Protein AF-0000000065965207 (afdb_homodimer)

Nearest PDB structures (foldseek):
  3uo3-assembly1_A  TM=9.275E-01  e=5.238E-19  Saccharomyces cerevisiae S288C
  3uo2-assembly1_A  TM=9.830E-01  e=2.812E-17  Saccharomyces cerevisiae S288C
  3uo3-assembly2_B  TM=9.930E-01  e=1.834E-15  Saccharomyces cerevisiae S288C
  3uo2-assembly2_B  TM=9.427E-01  e=8.429E-16  Saccharomyces cerevisiae S288C
  4it5-assembly1_C  TM=8.407E-01  e=1.304E-05  Vibrio cholerae

Foldseek 3Di:
DPPPVPVPVPPQDLLNVQCVFPVVSDQALDGDLVSLVVSLVVVLVVLPPVPPDVSVVVNVSSVVSNVQNNDNLSSLQSNCCVPPVQRCVDPVSLVVLCVVCVVLVVVLVVLVVVLVPDQDPVVLVVSLVVLVVLLVVLSVVLNVCVVVVVSVVSSNSSSSNVSSVVVNVVSVVRDHPPPPPPPD/DPPPVPPPVPPQALLNVQCVFPVVSDQALDGDLVSLVVSLVVVLVVLPPPPPDVSVVVNVSSVVSSVQNNDNLSSLQSNCCVPPVQRCVDPVSLVVLCVVCVVLVVVLVVLVVVLVPDQDPVVLVVSLVVLVVLLVVLSVVLNVCVVVVVSVVSSNSSSSNVSSVVVNVVSVVRDHDPPPPPPD

Secondary structure (DSSP, 8-state):
-------------GGGG-TTT-TT----S---HHHHHHHHHHHHHHS-TTS-HHHHHHHHHHHHHHHHHHSHHHHHHHHHHHHH---TTSHHHHHHHHTT-HHHHHHHHHHHHHHHH---HHHHHHHHHHHHHHHHHHHHHHHHHHHTT-HHHHHHHHHHHHHHHHHHHHHHT--S--------/-------------GGGG-TTT-TT----S---HHHHHHHHHHHHHHS-TTS-HHHHHHHHHHHHHHHHHHSHHHHHHHHHHHHH---TTSHHHHHHHHTT-HHHHHHHHHHHHHHHH---HHHHHHHHHHHHHHHHHHHHHHHHHHHTT-HHHHHHHHHHHHHHHHHHHHHHT--S--------

Organism: Saccharomyces cerevisiae (strain ATCC 204508 / S288c) (NCBI:txid559292)

Radius of gyration: 28.82 Å; Cα contacts (8 Å, |Δi|>4): 306; chains: 2; bounding box: 57×113×45 Å

pLDDT: mean 86.23, std 19.13, range [22.59, 98.81]

GO terms:
  GO:0005739 mitochondrion (C, IDA)
  GO:0005759 mitochondrial matrix (C, IDA)
  GO:0001671 ATPase activator activity (F, IDA)
  GO:0051087 protein-folding chaperone binding (F, IMP)
  GO:0005739 mitochondrion (C, IMP)
  GO:0005739 mitochondrion (C, HDA)
  GO:0044571 [2Fe-2S] cluster assembly (P, IMP)
  GO:0044572 [4Fe-4S] cluster assembly (P, IMP)
  GO:0016226 iron-sulfur cluster assembly (P, IMP)
  GO:0006879 intracellular iron ion homeostasis (P, IMP)
  GO:0009060 aerobic respiration (P, IMP)
  GO:0005743 mitochondrial inner membrane (C, TAS)
  GO:0005758 mitochondrial intermembrane space (C, TAS)
  GO:0005759 mitochondrial matrix (C, TAS)
  GO:0005515 protein binding (F, IPI)

Sequence (368 aa):
MLKYLVQRRFTSTFYELFPKTFPKKLPIWTIDQSRLRKEYRQLQAQHHPDMAQQGSEQSSTLNQAYHTLKDPLRRSQYMLKLLRNIDLTQEQTSNEVTTSDPQLLLKVLDIHDELSQMDDEAGVKLLEKQNKERIQDIEAQLGQCYNDKDYAAAVKLTVELKYWYNLAKAFKDWAPGKQLEMNHMLKYLVQRRFTSTFYELFPKTFPKKLPIWTIDQSRLRKEYRQLQAQHHPDMAQQGSEQSSTLNQAYHTLKDPLRRSQYMLKLLRNIDLTQEQTSNEVTTSDPQLLLKVLDIHDELSQMDDEAGVKLLEKQNKERIQDIEAQLGQCYNDKDYAAAVKLTVELKYWYNLAKAFKDWAPGKQLEMNH

Solvent-accessible surface area (backbone atoms only — not comparable to full-atom values): 21248 Å² total; per-residue (Å²): 133,82,78,73,70,72,67,70,79,71,75,75,56,61,40,50,76,36,46,88,70,28,76,82,45,56,91,67,79,86,69,62,61,67,53,44,53,53,49,50,52,55,52,52,62,67,54,44,82,82,47,65,71,73,42,49,54,53,47,49,50,50,50,51,32,51,58,30,63,74,33,68,68,48,28,49,40,50,47,38,29,73,74,68,68,42,57,58,86,38,63,70,54,38,48,58,57,48,54,72,38,31,67,57,49,50,52,56,46,50,50,53,54,51,57,63,68,56,67,47,70,69,60,52,51,50,54,46,52,52,47,51,50,51,49,53,51,46,54,53,50,42,47,51,23,62,74,69,64,35,58,72,59,35,52,55,49,49,56,52,44,51,54,52,52,54,49,53,52,41,58,72,68,60,72,74,58,80,60,77,77,73,74,126,134,82,78,71,70,74,68,70,78,73,75,76,53,61,42,52,76,36,46,88,70,27,76,82,44,56,92,67,78,87,69,63,61,68,54,43,52,53,49,48,52,55,53,53,63,67,53,43,83,82,46,65,72,73,43,49,55,53,48,49,51,50,50,50,33,51,58,29,64,73,32,68,67,49,28,47,40,50,47,37,29,72,76,66,68,42,55,58,86,38,63,72,55,38,47,59,58,48,55,72,39,31,66,59,51,51,52,54,45,50,49,53,53,51,57,63,69,56,67,45,68,68,60,51,51,49,53,46,52,52,49,51,49,52,50,52,51,47,52,54,49,42,47,52,22,62,74,68,64,34,57,72,60,34,52,54,49,48,56,52,45,52,55,52,52,54,49,52,52,40,58,71,65,60,72,74,58,84,61,75,77,74,72,124

Structure (mmCIF, N/CA/C/O backbone):
data_AF-0000000065965207-model_v1
#
loop_
_entity.id
_entity.type
_entity.pdbx_description
1 polymer 'J-type co-chaperone JAC1, mitochondrial'
#
loop_
_atom_site.group_PDB
_atom_site.id
_atom_site.type_symbol
_atom_site.label_atom_id
_atom_site.label_alt_id
_atom_site.label_comp_id
_atom_site.label_asym_id
_atom_site.label_entity_id
_atom_site.label_seq_id
_atom_site.pdbx_PDB_ins_code
_atom_site.Cartn_x
_atom_site.Cartn_y
_atom_site.Cartn_z
_atom_site.occupancy
_atom_site.B_iso_or_equiv
_atom_site.auth_seq_id
_atom_site.auth_comp_id
_atom_site.auth_asym_id
_atom_site.auth_atom_id
_atom_site.pdbx_PDB_model_num
ATOM 1 N N . MET A 1 1 ? 28.219 -55.969 -0.474 1 32.41 1 MET A N 1
ATOM 2 C CA . MET A 1 1 ? 28.203 -54.562 -0.847 1 32.41 1 MET A CA 1
ATOM 3 C C . MET A 1 1 ? 26.781 -54.062 -1.104 1 32.41 1 MET A C 1
ATOM 5 O O . MET A 1 1 ? 26.156 -54.469 -2.094 1 32.41 1 MET A O 1
ATOM 9 N N . LEU A 1 2 ? 25.922 -53.812 -0.121 1 36.19 2 LEU A N 1
ATOM 10 C CA . LEU A 1 2 ? 24.5 -53.531 -0.106 1 36.19 2 LEU A CA 1
ATOM 11 C C . LEU A 1 2 ? 24.219 -52.156 -0.73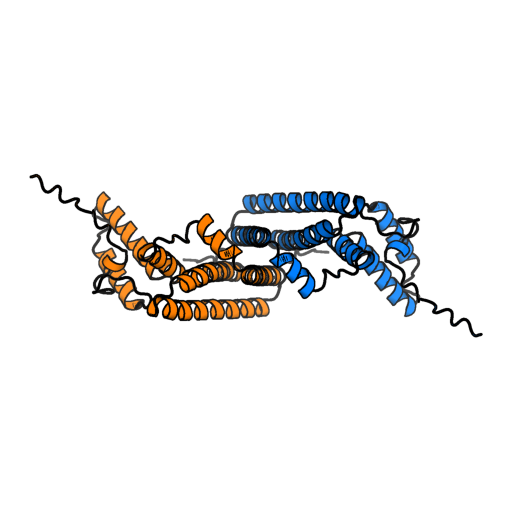8 1 36.19 2 LEU A C 1
ATOM 13 O O . LEU A 1 2 ? 24.703 -51.125 -0.244 1 36.19 2 LEU A O 1
ATOM 17 N N . LYS A 1 3 ? 24.141 -52.125 -2.066 1 37.59 3 LYS A N 1
ATOM 18 C CA . LYS A 1 3 ? 23.672 -50.938 -2.803 1 37.59 3 LYS A CA 1
ATOM 19 C C . LYS A 1 3 ? 22.453 -50.344 -2.143 1 37.59 3 LYS A C 1
ATOM 21 O O . LYS A 1 3 ? 21.391 -50.969 -2.092 1 37.59 3 LYS A O 1
ATOM 26 N N . TYR A 1 4 ? 22.562 -49.719 -0.976 1 36.34 4 TYR A N 1
ATOM 27 C CA . TYR A 1 4 ? 21.5 -48.844 -0.501 1 36.34 4 TYR A CA 1
ATOM 28 C C . TYR A 1 4 ? 21.016 -47.938 -1.612 1 36.34 4 TYR A C 1
ATOM 30 O O . TYR A 1 4 ? 21.75 -47.062 -2.076 1 36.34 4 TYR A O 1
ATOM 38 N N . LEU A 1 5 ? 20.312 -48.438 -2.578 1 33.38 5 LEU A N 1
ATOM 39 C CA . LEU A 1 5 ? 19.625 -47.562 -3.516 1 33.38 5 LEU A CA 1
ATOM 40 C C . LEU A 1 5 ? 18.969 -46.406 -2.785 1 33.38 5 LEU A C 1
ATOM 42 O O . LEU A 1 5 ? 18.109 -46.594 -1.931 1 33.38 5 LEU A O 1
ATOM 46 N N . VAL A 1 6 ? 19.734 -45.469 -2.248 1 38.84 6 VAL A N 1
ATOM 47 C CA . VAL A 1 6 ? 19.125 -44.219 -1.839 1 38.84 6 VAL A CA 1
ATOM 48 C C . VAL A 1 6 ? 17.922 -43.906 -2.715 1 38.84 6 VAL A C 1
ATOM 50 O O . VAL A 1 6 ? 18.047 -43.688 -3.922 1 38.84 6 VAL A O 1
ATOM 53 N N . GLN A 1 7 ? 16.922 -44.719 -2.729 1 37 7 GLN A N 1
ATOM 54 C CA . GLN A 1 7 ? 15.664 -44.344 -3.377 1 37 7 GLN A CA 1
ATOM 55 C C . GLN A 1 7 ? 15.359 -42.875 -3.182 1 37 7 GLN A C 1
ATOM 57 O O . GLN A 1 7 ? 15.102 -42.438 -2.061 1 37 7 GLN A O 1
ATOM 62 N N . ARG A 1 8 ? 16.219 -42 -3.617 1 40 8 ARG A N 1
ATOM 63 C CA . ARG A 1 8 ? 15.742 -40.594 -3.689 1 40 8 ARG A CA 1
ATOM 64 C C . ARG A 1 8 ? 14.234 -40.562 -3.922 1 40 8 ARG A C 1
ATOM 66 O O . ARG A 1 8 ? 13.742 -41.031 -4.949 1 40 8 ARG A O 1
ATOM 73 N N . ARG A 1 9 ? 13.422 -40.906 -2.996 1 42.81 9 ARG A N 1
ATOM 74 C CA . ARG A 1 9 ? 11.977 -40.688 -3.084 1 42.81 9 ARG A CA 1
ATOM 75 C C . ARG A 1 9 ? 11.648 -39.5 -3.979 1 42.81 9 ARG A C 1
ATOM 77 O O . ARG A 1 9 ? 12 -38.344 -3.654 1 42.81 9 ARG A O 1
ATOM 84 N N . PHE A 1 10 ? 11.82 -39.5 -5.312 1 46.41 10 PHE A N 1
ATOM 85 C CA . PHE A 1 10 ? 11.555 -38.531 -6.371 1 46.41 10 PHE A CA 1
ATOM 86 C C . PHE A 1 10 ? 10.234 -37.812 -6.129 1 46.41 10 PHE A C 1
ATOM 88 O O . PHE A 1 10 ? 9.164 -38.406 -6.207 1 46.41 10 PHE A O 1
ATOM 95 N N . THR A 1 11 ? 10.047 -37.156 -5.102 1 57.44 11 THR A N 1
ATOM 96 C CA . THR A 1 11 ? 8.805 -36.406 -4.918 1 57.44 11 THR A CA 1
ATOM 97 C C . THR A 1 11 ? 8.352 -35.781 -6.234 1 57.44 11 THR A C 1
ATOM 99 O O . THR A 1 11 ? 9.148 -35.125 -6.922 1 57.44 11 THR A O 1
ATOM 102 N N . SER A 1 12 ? 7.355 -36.312 -6.93 1 80.19 12 SER A N 1
ATOM 103 C CA . SER A 1 12 ? 6.766 -35.906 -8.203 1 80.19 12 SER A CA 1
ATOM 104 C C . SER A 1 12 ? 6.375 -34.438 -8.211 1 80.19 12 SER A C 1
ATOM 106 O O . SER A 1 12 ? 5.816 -33.938 -7.238 1 80.19 12 SER A O 1
ATOM 108 N N . THR A 1 13 ? 6.992 -33.688 -9.242 1 92.88 13 THR A N 1
ATOM 109 C CA . THR A 1 13 ? 6.559 -32.312 -9.43 1 92.88 13 THR A CA 1
ATOM 110 C C . THR A 1 13 ? 5.098 -32.25 -9.859 1 92.88 13 THR A C 1
ATOM 112 O O . THR A 1 13 ? 4.531 -33.281 -10.289 1 92.88 13 THR A O 1
ATOM 115 N N . PHE A 1 14 ? 4.488 -31.172 -9.711 1 96.25 14 PHE A N 1
ATOM 116 C CA . PHE A 1 14 ? 3.104 -30.984 -10.133 1 96.25 14 PHE A CA 1
ATOM 117 C C . PHE A 1 14 ? 2.961 -31.234 -11.633 1 96.25 14 PHE A C 1
ATOM 119 O O . PHE A 1 14 ? 1.918 -31.703 -12.094 1 96.25 14 PHE A O 1
ATOM 126 N N . TYR A 1 15 ? 3.996 -31 -12.375 1 96.38 15 TYR A N 1
ATOM 127 C CA . TYR A 1 15 ? 3.969 -31.219 -13.82 1 96.38 15 TYR A CA 1
ATOM 128 C C . TYR A 1 15 ? 3.846 -32.688 -14.148 1 96.38 15 TYR A C 1
ATOM 130 O O . TYR A 1 15 ? 3.232 -33.062 -15.156 1 96.38 15 TYR A O 1
ATOM 138 N N . GLU A 1 16 ? 4.363 -33.531 -13.297 1 95.12 16 GLU A N 1
ATOM 139 C CA . GLU A 1 16 ? 4.352 -34.969 -13.523 1 95.12 16 GLU A CA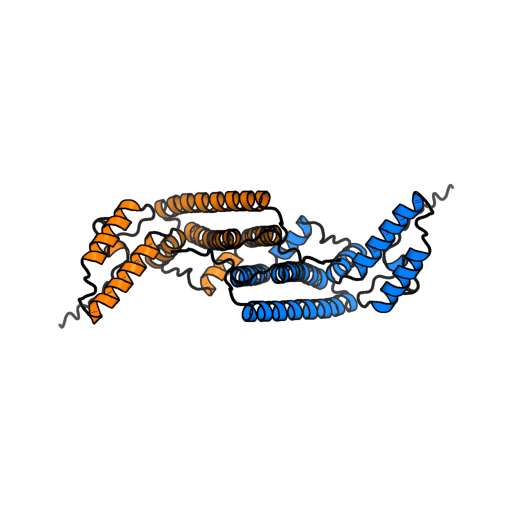 1
ATOM 140 C C . GLU A 1 16 ? 2.959 -35.531 -13.297 1 95.12 16 GLU A C 1
ATOM 142 O O . GLU A 1 16 ? 2.666 -36.656 -13.742 1 95.12 16 GLU A O 1
ATOM 147 N N . LEU A 1 17 ? 2.152 -34.812 -12.633 1 93.88 17 LEU A N 1
ATOM 148 C CA . LEU A 1 17 ? 0.811 -35.281 -12.312 1 93.88 17 LEU A CA 1
ATOM 149 C C . LEU A 1 17 ? -0.114 -35.156 -13.523 1 93.88 17 LEU A C 1
ATOM 151 O O . LEU A 1 17 ? -1.217 -35.688 -13.531 1 93.88 17 LEU A O 1
ATOM 155 N N . PHE A 1 18 ? 0.387 -34.469 -14.57 1 96.12 18 PHE A N 1
ATOM 156 C CA . PHE A 1 18 ? -0.399 -34.25 -15.781 1 96.12 18 PHE A CA 1
ATOM 157 C C . PHE A 1 18 ? 0.402 -34.625 -17.016 1 96.12 18 PHE A C 1
ATOM 159 O O . PHE A 1 18 ? 0.707 -33.781 -17.859 1 96.12 18 PHE A O 1
ATOM 166 N N . PRO A 1 19 ? 0.532 -35.875 -17.234 1 94.5 19 PRO A N 1
ATOM 167 C CA . PRO A 1 19 ? 1.434 -36.344 -18.297 1 94.5 19 PRO A CA 1
ATOM 168 C C . PRO A 1 19 ? 0.895 -36.031 -19.688 1 94.5 19 PRO A C 1
ATOM 170 O O . PRO A 1 19 ? 1.671 -35.906 -20.641 1 94.5 19 PRO A O 1
ATOM 173 N N . LYS A 1 20 ? -0.381 -36.031 -19.828 1 95.5 20 LYS A N 1
ATOM 174 C CA . LYS A 1 20 ? -0.942 -35.688 -21.141 1 95.5 20 LYS A CA 1
ATOM 175 C C . LYS A 1 20 ? -0.672 -34.219 -21.5 1 95.5 20 LYS A C 1
ATOM 177 O O . LYS A 1 20 ? -0.391 -33.906 -22.656 1 95.5 20 LYS A O 1
ATOM 182 N N . THR A 1 21 ? -0.757 -33.375 -20.516 1 96.19 21 THR A N 1
ATOM 183 C CA . THR A 1 21 ? -0.511 -31.969 -20.719 1 96.19 21 THR A CA 1
ATOM 184 C C . THR A 1 21 ? 0.984 -31.688 -20.844 1 96.19 21 THR A C 1
ATOM 186 O O . THR A 1 21 ? 1.401 -30.859 -21.641 1 96.19 21 THR A O 1
ATOM 189 N N . PHE A 1 22 ? 1.713 -32.406 -19.984 1 95.88 22 PHE A N 1
ATOM 190 C CA . PHE A 1 22 ? 3.156 -32.219 -19.953 1 95.88 22 PHE A CA 1
ATOM 191 C C . PHE A 1 22 ? 3.895 -33.5 -20.203 1 95.88 22 PHE A C 1
ATOM 193 O O . PHE A 1 22 ? 4.477 -34.094 -19.297 1 95.88 22 PHE A O 1
ATOM 200 N N . PRO A 1 23 ? 4.059 -33.906 -21.406 1 93.31 23 PRO A N 1
ATOM 201 C CA . PRO A 1 23 ? 4.676 -35.188 -21.719 1 93.31 23 PRO A CA 1
ATOM 202 C C . PRO A 1 23 ? 6.133 -35.281 -21.281 1 93.31 23 PRO A C 1
ATOM 204 O O . PRO A 1 23 ? 6.613 -36.344 -20.922 1 93.31 23 PRO A O 1
ATOM 207 N N . LYS A 1 24 ? 6.832 -34.188 -21.266 1 92.44 24 LYS A N 1
ATOM 208 C CA . LYS A 1 24 ? 8.242 -34.156 -20.891 1 92.44 24 LYS A CA 1
ATOM 209 C C . LYS A 1 24 ? 8.398 -34.062 -19.375 1 92.44 24 LYS A C 1
ATOM 211 O O . LYS A 1 24 ? 9.508 -34.156 -18.844 1 92.44 24 LYS A O 1
ATOM 216 N N . LYS A 1 25 ? 7.277 -33.719 -18.641 1 89.44 25 LYS A N 1
ATOM 217 C CA . LYS A 1 25 ? 7.195 -33.719 -17.172 1 89.44 25 LYS A CA 1
ATOM 218 C C . LYS A 1 25 ? 8.102 -32.625 -16.594 1 89.44 25 LYS A C 1
ATOM 220 O O . LYS A 1 25 ? 8.5 -32.719 -15.43 1 89.44 25 LYS A O 1
ATOM 225 N N . LEU A 1 26 ? 8.5 -31.641 -17.453 1 91.62 26 LEU A N 1
ATOM 226 C CA . LEU A 1 26 ? 9.383 -30.547 -17.047 1 91.62 26 LEU A CA 1
ATOM 227 C C . LEU A 1 26 ? 8.594 -29.266 -16.797 1 91.62 26 LEU A C 1
ATOM 229 O O . LEU A 1 26 ? 7.539 -29.062 -17.391 1 91.62 26 LEU A O 1
ATOM 233 N N . PRO A 1 27 ? 9.141 -28.484 -15.961 1 95 27 PRO A N 1
ATOM 234 C CA . PRO A 1 27 ? 8.477 -27.203 -15.719 1 95 27 PRO A CA 1
ATOM 235 C C . PRO A 1 27 ? 8.531 -26.281 -16.922 1 95 27 PRO A C 1
ATOM 237 O O . PRO A 1 27 ? 9.609 -26.031 -17.469 1 95 27 PRO A O 1
ATOM 240 N N . ILE A 1 28 ? 7.367 -25.828 -17.312 1 95.5 28 ILE A N 1
ATOM 241 C CA . ILE A 1 28 ? 7.293 -24.875 -18.406 1 95.5 28 ILE A CA 1
ATOM 242 C C . ILE A 1 28 ? 6.273 -23.797 -18.078 1 95.5 28 ILE A C 1
ATOM 244 O O . ILE A 1 28 ? 5.293 -24.047 -17.375 1 95.5 28 ILE A O 1
ATOM 248 N N . TRP A 1 29 ? 6.543 -22.641 -18.578 1 97.75 29 TRP A N 1
ATOM 249 C CA . TRP A 1 29 ? 5.68 -21.5 -18.312 1 97.75 29 TRP A CA 1
ATOM 250 C C . TRP A 1 29 ? 4.418 -21.547 -19.156 1 97.75 29 TRP A C 1
ATOM 252 O O . TRP A 1 29 ? 3.311 -21.344 -18.656 1 97.75 29 TRP A O 1
ATOM 262 N N . THR A 1 30 ? 4.625 -21.734 -20.453 1 95.62 30 THR A N 1
ATOM 263 C CA . THR A 1 30 ? 3.49 -21.734 -21.359 1 95.62 30 THR A CA 1
ATOM 264 C C . THR A 1 30 ? 2.664 -23 -21.219 1 95.62 30 THR A C 1
ATOM 266 O O . THR A 1 30 ? 3.18 -24.109 -21.406 1 95.62 30 THR A O 1
ATOM 269 N N . ILE A 1 31 ? 1.402 -22.828 -20.797 1 95.62 31 ILE A N 1
ATOM 270 C CA . ILE A 1 31 ? 0.54 -23.969 -20.531 1 95.62 31 ILE A CA 1
ATOM 271 C C . ILE A 1 31 ? -0.737 -23.859 -21.359 1 95.62 31 ILE A C 1
ATOM 273 O O . ILE A 1 31 ? -1.319 -22.781 -21.484 1 95.62 31 ILE A O 1
ATOM 277 N N . ASP A 1 32 ? -1.104 -24.969 -21.953 1 96.69 32 ASP A N 1
ATOM 278 C CA . ASP A 1 32 ? -2.443 -25.078 -22.531 1 96.69 32 ASP A CA 1
ATOM 279 C C . ASP A 1 32 ? -3.492 -25.266 -21.438 1 96.69 32 ASP A C 1
ATOM 281 O O . ASP A 1 32 ? -3.721 -26.391 -20.969 1 96.69 32 ASP A O 1
ATOM 285 N N . GLN A 1 33 ? -4.152 -24.219 -21.125 1 97.44 33 GLN A N 1
ATOM 286 C CA . GLN A 1 33 ? -5.07 -24.203 -19.984 1 97.44 33 GLN A CA 1
ATOM 287 C C . GLN A 1 33 ? -6.227 -25.188 -20.203 1 97.44 33 GLN A C 1
ATOM 289 O O . GLN A 1 33 ? -6.668 -25.844 -19.266 1 97.44 33 GLN A O 1
ATOM 294 N N . SER A 1 34 ? -6.734 -25.234 -21.406 1 97.62 34 SER A N 1
ATOM 295 C CA . SER A 1 34 ? -7.852 -26.109 -21.719 1 97.62 34 SER A CA 1
ATOM 296 C C . SER A 1 34 ? -7.457 -27.578 -21.562 1 97.62 34 SER A C 1
ATOM 298 O O . SER A 1 34 ? -8.203 -28.375 -20.984 1 97.62 34 SER A O 1
ATOM 300 N N . ARG A 1 35 ? -6.297 -27.906 -22.031 1 97.56 35 ARG A N 1
ATOM 301 C CA . ARG A 1 35 ? -5.797 -29.266 -21.922 1 97.56 35 ARG A CA 1
ATOM 302 C C . ARG A 1 35 ? -5.566 -29.641 -20.469 1 97.56 35 ARG A C 1
ATOM 304 O O . ARG A 1 35 ? -5.914 -30.75 -20.031 1 97.56 35 ARG A O 1
ATOM 311 N N . LEU A 1 36 ? -4.984 -28.781 -19.688 1 97.94 36 LEU A N 1
ATOM 312 C CA . LEU A 1 36 ? -4.746 -29.016 -18.266 1 97.94 36 LEU A CA 1
ATOM 313 C C . LEU A 1 36 ? -6.055 -29.25 -17.531 1 97.94 36 LEU A C 1
ATOM 315 O O . LEU A 1 36 ? -6.164 -30.188 -16.734 1 97.94 36 LEU A O 1
ATOM 319 N N . ARG A 1 37 ? -7.016 -28.391 -17.766 1 97.75 37 ARG A N 1
ATOM 320 C CA . ARG A 1 37 ? -8.32 -28.5 -17.125 1 97.75 37 ARG A CA 1
ATOM 321 C C . ARG A 1 37 ? -8.977 -29.828 -17.469 1 97.75 37 ARG A C 1
ATOM 323 O O . ARG A 1 37 ? -9.516 -30.516 -16.578 1 97.75 37 ARG A O 1
ATOM 330 N N . LYS A 1 38 ? -8.969 -30.234 -18.734 1 97.25 38 LYS A N 1
ATOM 331 C CA . LYS A 1 38 ? -9.562 -31.5 -19.188 1 97.25 38 LYS A CA 1
ATOM 332 C C . LYS A 1 38 ? -8.914 -32.688 -18.484 1 97.25 38 LYS A C 1
ATOM 334 O O . LYS A 1 38 ? -9.609 -33.562 -17.984 1 97.25 38 LYS A O 1
ATOM 339 N N . GLU A 1 39 ? -7.602 -32.625 -18.453 1 96.94 39 GLU A N 1
ATOM 340 C CA . GLU A 1 39 ? -6.891 -33.719 -17.828 1 96.94 39 GLU A CA 1
ATOM 341 C C . GLU A 1 39 ? -7.164 -33.781 -16.312 1 96.94 39 GLU A C 1
ATOM 343 O O . GLU A 1 39 ? -7.301 -34.844 -15.742 1 96.94 39 GLU A O 1
ATOM 348 N N . TYR A 1 40 ? -7.18 -32.656 -15.695 1 96.25 40 TYR A N 1
ATOM 349 C CA . TYR A 1 40 ? -7.508 -32.562 -14.281 1 96.25 40 TYR A CA 1
ATOM 350 C C . TYR A 1 40 ? -8.852 -33.219 -13.984 1 96.25 40 TYR A C 1
ATOM 352 O O . TYR A 1 40 ? -8.961 -34.031 -13.07 1 96.25 40 TYR A O 1
ATOM 360 N N . ARG A 1 41 ? -9.852 -32.906 -14.781 1 95.38 41 ARG A N 1
ATOM 361 C CA . ARG A 1 41 ? -11.195 -33.438 -14.57 1 95.38 41 ARG A CA 1
ATOM 362 C C . ARG A 1 41 ? -11.211 -34.969 -14.758 1 95.38 41 ARG A C 1
ATOM 364 O O . ARG A 1 41 ? -11.883 -35.688 -14.016 1 95.38 41 ARG A O 1
ATOM 371 N N . GLN A 1 42 ? -10.539 -35.438 -15.766 1 94.19 42 GLN A N 1
ATOM 372 C CA . GLN A 1 42 ? -10.445 -36.875 -16.031 1 94.19 42 GLN A CA 1
ATOM 373 C C . GLN A 1 42 ? -9.812 -37.625 -14.852 1 94.19 42 GLN A C 1
ATOM 375 O O . GLN A 1 42 ? -10.305 -38.656 -14.43 1 94.19 42 GLN A O 1
ATOM 380 N N . LEU A 1 43 ? -8.742 -37.031 -14.336 1 92.19 43 LEU A N 1
ATOM 381 C CA . LEU A 1 43 ? -8.023 -37.656 -13.227 1 92.19 43 LEU A CA 1
ATOM 382 C C . LEU A 1 43 ? -8.859 -37.594 -11.953 1 92.19 43 LEU A C 1
ATOM 384 O O . LEU A 1 43 ? -8.82 -38.531 -11.148 1 92.19 43 LEU A O 1
ATOM 388 N N . GLN A 1 44 ? -9.555 -36.531 -11.781 1 88.44 44 GLN A N 1
ATOM 389 C CA . GLN A 1 44 ? -10.422 -36.375 -10.609 1 88.44 44 GLN A CA 1
ATOM 390 C C . GLN A 1 44 ? -11.539 -37.438 -10.641 1 88.44 44 GLN A C 1
ATOM 392 O O . GLN A 1 44 ? -11.914 -37.969 -9.602 1 88.44 44 GLN A O 1
ATOM 397 N N . ALA A 1 45 ? -12.07 -37.625 -11.844 1 86 45 ALA A N 1
ATOM 398 C CA . ALA A 1 45 ? -13.156 -38.594 -12.016 1 86 45 ALA A CA 1
ATOM 399 C C . ALA A 1 45 ? -12.664 -40.031 -11.727 1 86 45 ALA A C 1
ATOM 401 O O . ALA A 1 45 ? -13.438 -40.875 -11.258 1 86 45 ALA A O 1
ATOM 402 N N . GLN A 1 46 ? -11.469 -40.25 -12.086 1 82.56 46 GLN A N 1
ATOM 403 C CA . GLN A 1 46 ? -10.891 -41.562 -11.867 1 82.56 46 GLN A CA 1
ATOM 404 C C . GLN A 1 46 ? -10.648 -41.812 -10.383 1 82.56 46 GLN A C 1
ATOM 406 O O . GLN A 1 46 ? -10.617 -42.969 -9.938 1 82.56 46 GLN A O 1
ATOM 411 N N . HIS A 1 47 ? -10.266 -40.844 -9.742 1 70.81 47 HIS A N 1
ATOM 412 C CA . HIS A 1 47 ? -10.055 -40.969 -8.305 1 70.81 47 HIS A CA 1
ATOM 413 C C . HIS A 1 47 ? -11.375 -40.938 -7.551 1 70.81 47 HIS A C 1
ATOM 415 O O . HIS A 1 47 ? -11.797 -39.875 -7.102 1 70.81 47 HIS A O 1
ATOM 421 N N . HIS A 1 48 ? -12.383 -41.875 -7.781 1 59.03 48 HIS A N 1
ATOM 422 C CA . HIS A 1 48 ? -13.719 -42 -7.211 1 59.03 48 HIS A CA 1
ATOM 423 C C . HIS A 1 48 ? -13.711 -41.75 -5.711 1 59.03 48 HIS A C 1
ATOM 425 O O . HIS A 1 48 ? -12.852 -42.25 -4.988 1 59.03 48 HIS A O 1
ATOM 431 N N . PRO A 1 49 ? -14.539 -40.656 -5.246 1 55.91 49 PRO A N 1
ATOM 432 C CA . PRO A 1 49 ? -14.703 -40.406 -3.812 1 55.91 49 PRO A CA 1
ATOM 433 C C . PRO A 1 49 ? -14.867 -41.688 -3 1 55.91 49 PRO A C 1
ATOM 435 O O . PRO A 1 49 ? -14.664 -41.656 -1.782 1 55.91 49 PRO A O 1
ATOM 438 N N . ASP A 1 50 ? -15.43 -42.688 -3.643 1 54.28 50 ASP A N 1
ATOM 439 C CA . ASP A 1 50 ? -15.742 -43.875 -2.842 1 54.28 50 ASP A CA 1
ATOM 440 C C . ASP A 1 50 ? -14.461 -44.531 -2.352 1 54.28 50 ASP A C 1
ATOM 442 O O . ASP A 1 50 ? -14.516 -45.469 -1.553 1 54.28 50 ASP A O 1
ATOM 446 N N . MET A 1 51 ? -13.438 -44.312 -2.934 1 53.22 51 MET A N 1
ATOM 447 C CA . MET A 1 51 ? -12.227 -45 -2.436 1 53.22 51 MET A CA 1
ATOM 448 C C . MET A 1 51 ? -11.555 -44.156 -1.356 1 53.22 51 MET A C 1
ATOM 450 O O . MET A 1 51 ? -11.156 -43 -1.611 1 53.22 51 MET A O 1
ATOM 454 N N . ALA A 1 52 ? -11.648 -44.5 -0.098 1 54.72 52 ALA A N 1
ATOM 455 C CA . ALA A 1 52 ? -11.578 -43.844 1.198 1 54.72 52 ALA A CA 1
ATOM 456 C C . ALA A 1 52 ? -10.336 -42.969 1.296 1 54.72 52 ALA A C 1
ATOM 458 O O . ALA A 1 52 ? -10.438 -41.719 1.357 1 54.72 52 ALA A O 1
ATOM 459 N N . GLN A 1 53 ? -9.406 -43.375 2.127 1 54.66 53 GLN A N 1
ATOM 460 C CA . GLN A 1 53 ? -8.375 -42.594 2.826 1 54.66 53 GLN A CA 1
ATOM 461 C C . GLN A 1 53 ? -7.277 -42.156 1.867 1 54.66 53 GLN A C 1
ATOM 463 O O . GLN A 1 53 ? -6.863 -41 1.89 1 54.66 53 GLN A O 1
ATOM 468 N N . GLN A 1 54 ? -6.688 -43.062 1.093 1 54.5 54 GLN A N 1
ATOM 469 C CA . GLN A 1 54 ? -5.586 -42.781 0.178 1 54.5 54 GLN A CA 1
ATOM 470 C C . GLN A 1 54 ? -6.035 -41.875 -0.969 1 54.5 54 GLN A C 1
ATOM 472 O O . GLN A 1 54 ? -5.273 -41.031 -1.442 1 54.5 54 GLN A O 1
ATOM 477 N N . GLY A 1 55 ? -7.324 -41.969 -1.319 1 56.88 55 GLY A N 1
ATOM 478 C CA . GLY A 1 55 ? -7.961 -41.188 -2.369 1 56.88 55 GLY A CA 1
ATOM 479 C C . GLY A 1 55 ? -8.062 -39.719 -2.037 1 56.88 55 GLY A C 1
ATOM 480 O O . GLY A 1 55 ? -7.918 -38.844 -2.918 1 56.88 55 GLY A O 1
ATOM 481 N N . SER A 1 56 ? -8.164 -39.562 -0.762 1 65.38 56 SER A N 1
ATOM 482 C CA . SER A 1 56 ? -8.383 -38.188 -0.306 1 65.38 56 SER A CA 1
ATOM 483 C C . SER A 1 56 ? -7.109 -37.375 -0.427 1 65.38 56 SER A C 1
ATOM 485 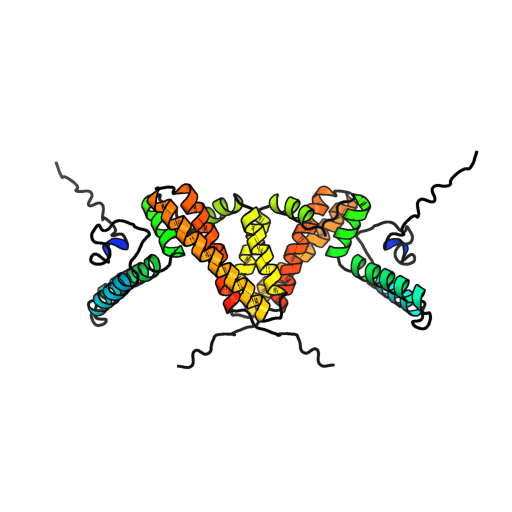O O . SER A 1 56 ? -7.152 -36.219 -0.88 1 65.38 56 SER A O 1
ATOM 487 N N . GLU A 1 57 ? -6.035 -38.062 -0.114 1 70.31 57 GLU A N 1
ATOM 488 C CA . GLU A 1 57 ? -4.766 -37.344 -0.166 1 70.31 57 GLU A CA 1
ATOM 489 C C . GLU A 1 57 ? -4.34 -37.062 -1.607 1 70.31 57 GLU A C 1
ATOM 491 O O . GLU A 1 57 ? -3.854 -35.969 -1.927 1 70.31 57 GLU A O 1
ATOM 496 N N . GLN A 1 58 ? -4.539 -38.062 -2.414 1 73.5 58 GLN A N 1
ATOM 497 C CA . GLN A 1 58 ? -4.188 -37.906 -3.82 1 73.5 58 GLN A CA 1
ATOM 498 C C . GLN A 1 58 ? -5.043 -36.812 -4.488 1 73.5 58 GLN A C 1
ATOM 500 O O . GLN A 1 58 ? -4.543 -36.031 -5.301 1 73.5 58 GLN A O 1
ATOM 505 N N . SER A 1 59 ? -6.281 -36.812 -4.012 1 82 59 SER A N 1
ATOM 506 C CA . SER A 1 59 ? -7.195 -35.812 -4.551 1 82 59 SER A CA 1
ATOM 507 C C . SER A 1 59 ? -6.789 -34.406 -4.121 1 82 59 SER A C 1
ATOM 509 O O . SER A 1 59 ? -6.836 -33.469 -4.922 1 82 59 SER A O 1
ATOM 511 N N . SER A 1 60 ? -6.266 -34.406 -2.934 1 88.44 60 SER A N 1
ATOM 512 C CA . SER A 1 60 ? -5.844 -33.094 -2.439 1 88.44 60 SER A CA 1
ATOM 513 C C . SER A 1 60 ? -4.613 -32.594 -3.186 1 88.44 60 SER A C 1
ATOM 515 O O . SER A 1 60 ? -4.539 -31.422 -3.549 1 88.44 60 SER A O 1
ATOM 517 N N . THR A 1 61 ? -3.693 -33.5 -3.467 1 91.69 61 THR A N 1
ATOM 518 C CA . THR A 1 61 ? -2.473 -33.125 -4.18 1 91.69 61 THR A CA 1
ATOM 519 C C . THR A 1 61 ? -2.783 -32.75 -5.625 1 91.69 61 THR A C 1
ATOM 521 O O . THR A 1 61 ? -2.221 -31.781 -6.145 1 91.69 61 THR A O 1
ATOM 524 N N . LEU A 1 62 ? -3.666 -33.5 -6.215 1 93.25 62 LEU A N 1
ATOM 525 C CA . LEU A 1 62 ? -4.074 -33.188 -7.586 1 93.25 62 LEU A CA 1
ATOM 526 C C . LEU A 1 62 ? -4.727 -31.828 -7.68 1 93.25 62 LEU A C 1
ATOM 528 O O . LEU A 1 62 ? -4.422 -31.047 -8.594 1 93.25 62 LEU A O 1
ATOM 532 N N . ASN A 1 63 ? -5.586 -31.578 -6.703 1 94.38 63 ASN A N 1
ATOM 533 C CA . ASN A 1 63 ? -6.227 -30.266 -6.648 1 94.38 63 ASN A CA 1
ATOM 534 C C . ASN A 1 63 ? -5.199 -29.156 -6.469 1 94.38 63 ASN A C 1
ATOM 536 O O . ASN A 1 63 ? -5.258 -28.125 -7.152 1 94.38 63 ASN A O 1
ATOM 540 N N . GLN A 1 64 ? -4.277 -29.359 -5.609 1 96.31 64 GLN A N 1
ATOM 541 C CA . GLN A 1 64 ? -3.227 -28.375 -5.367 1 96.31 64 GLN A CA 1
ATOM 542 C C . GLN A 1 64 ? -2.387 -28.141 -6.621 1 96.31 64 GLN A C 1
ATOM 544 O O . GLN A 1 64 ? -2.074 -27 -6.965 1 96.31 64 GLN A O 1
ATOM 549 N N . ALA A 1 65 ? -2.113 -29.188 -7.27 1 96.81 65 ALA A N 1
ATOM 550 C CA . ALA A 1 65 ? -1.299 -29.109 -8.477 1 96.81 65 ALA A CA 1
ATOM 551 C C . ALA A 1 65 ? -2.016 -28.328 -9.578 1 96.81 65 ALA A C 1
ATOM 553 O O . ALA A 1 65 ? -1.433 -27.422 -10.188 1 96.81 65 ALA A O 1
ATOM 554 N N . TYR A 1 66 ? -3.279 -28.641 -9.727 1 97.44 66 TYR A N 1
ATOM 555 C CA . TYR A 1 66 ? -4.062 -27.953 -10.758 1 97.44 66 TYR A CA 1
ATOM 556 C C . TYR A 1 66 ? -4.168 -26.469 -10.461 1 97.44 66 TYR A C 1
ATOM 558 O O . TYR A 1 66 ? -3.902 -25.641 -11.336 1 97.44 66 TYR A O 1
ATOM 566 N N . HIS A 1 67 ? -4.43 -26.094 -9.234 1 97.81 67 HIS A N 1
ATOM 567 C CA . HIS A 1 67 ? -4.625 -24.703 -8.859 1 97.81 67 HIS A CA 1
ATOM 568 C C . HIS A 1 67 ? -3.307 -23.938 -8.906 1 97.81 67 HIS A C 1
ATOM 570 O O . HIS A 1 67 ? -3.289 -22.734 -9.219 1 97.81 67 HIS A O 1
ATOM 576 N N . THR A 1 68 ? -2.279 -24.594 -8.672 1 98.25 68 THR A N 1
ATOM 577 C CA . THR A 1 68 ? -0.97 -23.953 -8.742 1 98.25 68 THR A CA 1
ATOM 578 C C . THR A 1 68 ? -0.575 -23.688 -10.195 1 98.25 68 THR A C 1
ATOM 580 O O . THR A 1 68 ? -0.179 -22.578 -10.539 1 98.25 68 THR A O 1
ATOM 583 N N . LEU A 1 69 ? -0.719 -24.672 -11.055 1 98.19 69 LEU A N 1
ATOM 584 C CA . LEU A 1 69 ? -0.227 -24.578 -12.43 1 98.19 69 LEU A CA 1
ATOM 585 C C . LEU A 1 69 ? -1.117 -23.672 -13.266 1 98.19 69 LEU A C 1
ATOM 587 O O . LEU A 1 69 ? -0.637 -22.984 -14.18 1 98.19 69 LEU A O 1
ATOM 591 N N . LYS A 1 70 ? -2.412 -23.609 -12.922 1 98.19 70 LYS A N 1
ATOM 592 C CA . LYS A 1 70 ? -3.336 -22.812 -13.727 1 98.19 70 LYS A CA 1
ATOM 593 C C . LYS A 1 70 ? -3.15 -21.312 -13.453 1 98.19 70 LYS A C 1
ATOM 595 O O . LYS A 1 70 ? -3.484 -20.484 -14.297 1 98.19 70 LYS A O 1
ATOM 600 N N . ASP A 1 71 ? -2.713 -20.922 -12.289 1 98.06 71 ASP A N 1
ATOM 601 C CA . ASP A 1 71 ? -2.564 -19.531 -11.859 1 98.06 71 ASP A CA 1
ATOM 602 C C . ASP A 1 71 ? -1.141 -19.031 -12.094 1 98.06 71 ASP A C 1
ATOM 604 O O . ASP A 1 71 ? -0.187 -19.578 -11.523 1 98.06 71 ASP A O 1
ATOM 608 N N . PRO A 1 72 ? -1.03 -17.969 -12.852 1 98.56 72 PRO A N 1
ATOM 609 C CA . PRO A 1 72 ? 0.312 -17.516 -13.227 1 98.56 72 PRO A CA 1
ATOM 610 C C . PRO A 1 72 ? 1.179 -17.172 -12.023 1 98.56 72 PRO A C 1
ATOM 612 O O . PRO A 1 72 ? 2.375 -17.469 -12.008 1 98.56 72 PRO A O 1
ATOM 615 N N . LEU A 1 73 ? 0.64 -16.5 -11.039 1 98.62 73 LEU A N 1
ATOM 616 C CA . LEU A 1 73 ? 1.425 -16.141 -9.859 1 98.62 73 LEU A CA 1
ATOM 617 C C . LEU A 1 73 ? 1.895 -17.391 -9.125 1 98.62 73 LEU A C 1
ATOM 619 O O . LEU A 1 73 ? 3.088 -17.547 -8.859 1 98.62 73 LEU A O 1
ATOM 623 N N . ARG A 1 74 ? 1.022 -18.266 -8.875 1 98.5 74 ARG A N 1
ATOM 624 C CA . ARG A 1 74 ? 1.36 -19.516 -8.188 1 98.5 74 ARG A CA 1
ATOM 625 C C . ARG A 1 74 ? 2.303 -20.375 -9.023 1 98.5 74 ARG A C 1
ATOM 627 O O . ARG A 1 74 ? 3.213 -21 -8.492 1 98.5 74 ARG A O 1
ATOM 634 N N . ARG A 1 75 ? 2.033 -20.359 -10.258 1 98.62 75 ARG A N 1
ATOM 635 C CA . ARG A 1 75 ? 2.883 -21.125 -11.172 1 98.62 75 ARG A CA 1
ATOM 636 C C . ARG A 1 75 ? 4.316 -20.609 -11.141 1 98.62 75 ARG A C 1
ATOM 638 O O . ARG A 1 75 ? 5.262 -21.391 -11.008 1 98.62 75 ARG A O 1
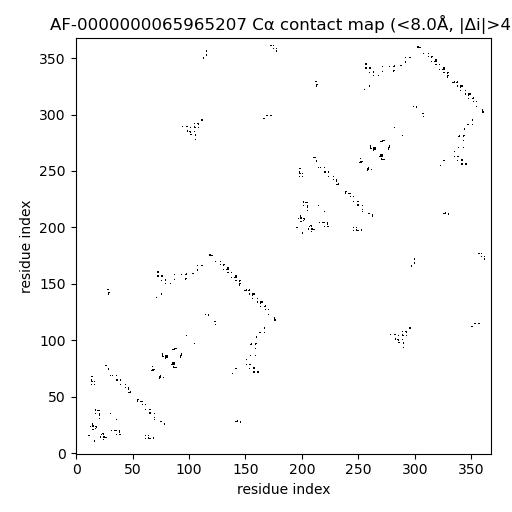ATOM 645 N N . SER A 1 76 ? 4.469 -19.344 -11.195 1 98.81 76 SER A N 1
ATOM 646 C CA . SER A 1 76 ? 5.805 -18.766 -11.164 1 98.81 76 SER A CA 1
ATOM 647 C C . SER A 1 76 ? 6.496 -19.047 -9.828 1 98.81 76 SER A C 1
ATOM 649 O O . SER A 1 76 ? 7.676 -19.406 -9.805 1 98.81 76 SER A O 1
ATOM 651 N N . GLN A 1 77 ? 5.797 -18.875 -8.742 1 98.62 77 GLN A N 1
ATOM 652 C CA . GLN A 1 77 ? 6.352 -19.172 -7.43 1 98.62 77 GLN A CA 1
ATOM 653 C C . GLN A 1 77 ? 6.812 -20.625 -7.355 1 98.62 77 GLN A C 1
ATOM 655 O O . GLN A 1 77 ? 7.895 -20.922 -6.844 1 98.62 77 GLN A O 1
ATOM 660 N N . TYR A 1 78 ? 6.039 -21.5 -7.895 1 98.38 78 TYR A N 1
ATOM 661 C CA . TYR A 1 78 ? 6.348 -22.938 -7.891 1 98.38 78 TYR A CA 1
ATOM 662 C C . TYR A 1 78 ? 7.57 -23.234 -8.75 1 98.38 78 TYR A C 1
ATOM 664 O O . TYR A 1 78 ? 8.461 -23.969 -8.328 1 98.38 78 TYR A O 1
ATOM 672 N N . MET A 1 79 ? 7.59 -22.672 -9.859 1 98.25 79 MET A N 1
ATOM 673 C CA . MET A 1 79 ? 8.695 -22.906 -10.773 1 98.25 79 MET A CA 1
ATOM 674 C C . MET A 1 79 ? 10.016 -22.422 -10.18 1 98.25 79 MET A C 1
ATOM 676 O O . MET A 1 79 ? 11.031 -23.109 -10.266 1 98.25 79 MET A O 1
ATOM 680 N N . LEU A 1 80 ? 9.977 -21.297 -9.602 1 98.44 80 LEU A N 1
ATOM 681 C CA . LEU A 1 80 ? 11.188 -20.75 -9 1 98.44 80 LEU A CA 1
ATOM 682 C C . LEU A 1 80 ? 11.664 -21.625 -7.852 1 98.44 80 LEU A C 1
ATOM 684 O O . LEU A 1 80 ? 12.867 -21.812 -7.664 1 98.44 80 LEU A O 1
ATOM 688 N N . LYS A 1 81 ? 10.719 -22.078 -7.113 1 97.62 81 LYS A N 1
ATOM 689 C CA . LYS A 1 81 ? 11.062 -23.016 -6.039 1 97.62 81 LYS A CA 1
ATOM 690 C C . LYS A 1 81 ? 11.695 -24.281 -6.602 1 97.62 81 LYS A C 1
ATOM 692 O O . LYS A 1 81 ? 12.727 -24.734 -6.094 1 97.62 81 LYS A O 1
ATOM 697 N N . LEU A 1 82 ? 11.148 -24.797 -7.641 1 95.75 82 LEU A N 1
ATOM 698 C CA . LEU A 1 82 ? 11.609 -26.031 -8.266 1 95.75 82 LEU A CA 1
ATOM 699 C C . LEU A 1 82 ? 12.977 -25.844 -8.914 1 95.75 82 LEU A C 1
ATOM 701 O O . LEU A 1 82 ? 13.875 -26.672 -8.75 1 95.75 82 LEU A O 1
ATOM 705 N N . LEU A 1 83 ? 13.125 -24.781 -9.57 1 96.12 83 LEU A N 1
ATOM 706 C CA . LEU A 1 83 ? 14.266 -24.609 -10.469 1 96.12 83 LEU A CA 1
ATOM 707 C C . LEU A 1 83 ? 15.445 -24 -9.727 1 96.12 83 LEU A C 1
ATOM 709 O O . LEU A 1 83 ? 16.594 -24.25 -10.07 1 96.12 83 LEU A O 1
ATOM 713 N N . ARG A 1 84 ? 15.133 -23.203 -8.703 1 96.88 84 ARG A N 1
ATOM 714 C CA . ARG A 1 84 ? 16.219 -22.438 -8.094 1 96.88 84 ARG A CA 1
ATOM 715 C C . ARG A 1 84 ? 16.156 -22.516 -6.57 1 96.88 84 ARG A C 1
ATOM 717 O O . ARG A 1 84 ? 16.953 -21.891 -5.879 1 96.88 84 ARG A O 1
ATOM 724 N N . ASN A 1 85 ? 15.18 -23.234 -6.074 1 96.88 85 ASN A N 1
ATOM 725 C CA . ASN A 1 85 ? 14.984 -23.359 -4.637 1 96.88 85 ASN A CA 1
ATOM 726 C C . ASN A 1 85 ? 14.727 -22.016 -3.975 1 96.88 85 ASN A C 1
ATOM 728 O O . ASN A 1 85 ? 15.211 -21.75 -2.873 1 96.88 85 ASN A O 1
ATOM 732 N N . ILE A 1 86 ? 14.078 -21.141 -4.719 1 97.12 86 ILE A N 1
ATOM 733 C CA . ILE A 1 86 ? 13.648 -19.859 -4.191 1 97.12 86 ILE A CA 1
ATOM 734 C C . ILE A 1 86 ? 12.164 -19.906 -3.855 1 97.12 86 ILE A C 1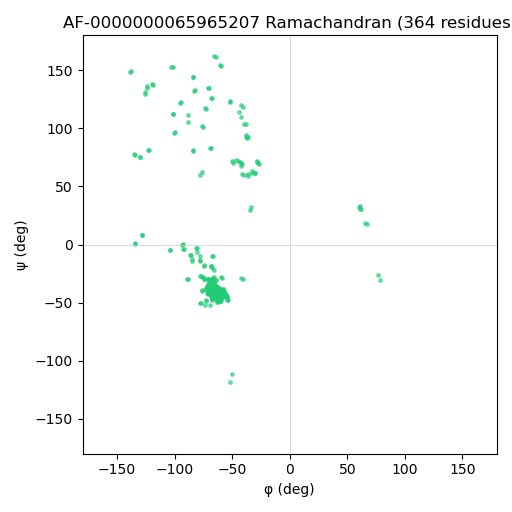
ATOM 736 O O . ILE A 1 86 ? 11.32 -19.984 -4.754 1 97.12 86 ILE A O 1
ATOM 740 N N . ASP A 1 87 ? 11.844 -19.844 -2.602 1 97.75 87 ASP A N 1
ATOM 741 C CA . ASP A 1 87 ? 10.453 -19.922 -2.16 1 97.75 87 ASP A CA 1
ATOM 742 C C . ASP A 1 87 ? 9.891 -18.531 -1.858 1 97.75 87 ASP A C 1
ATOM 744 O O . ASP A 1 87 ? 10.039 -18.031 -0.746 1 97.75 87 ASP A O 1
ATOM 748 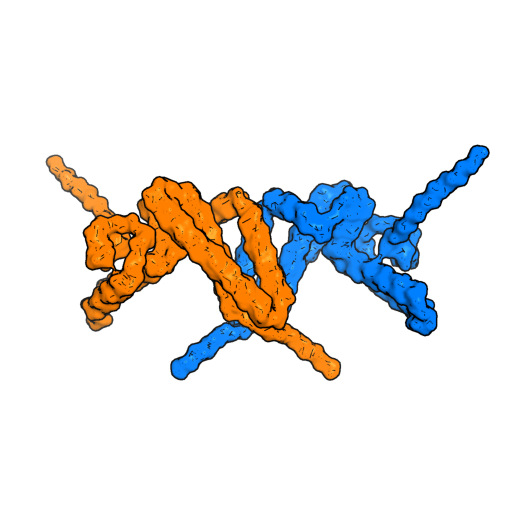N N . LEU A 1 88 ? 9.219 -17.969 -2.795 1 97.19 88 LEU A N 1
ATOM 749 C CA . LEU A 1 88 ? 8.711 -16.609 -2.691 1 97.19 88 LEU A CA 1
ATOM 750 C C . LEU A 1 88 ? 7.41 -16.578 -1.892 1 97.19 88 LEU A C 1
ATOM 752 O O . LEU A 1 88 ? 6.848 -15.5 -1.651 1 97.19 88 LEU A O 1
ATOM 756 N N . THR A 1 89 ? 6.922 -17.766 -1.479 1 95.62 89 THR A N 1
ATOM 757 C CA . THR A 1 89 ? 5.75 -17.797 -0.606 1 95.62 89 THR A CA 1
ATOM 758 C C . THR A 1 89 ? 6.141 -17.469 0.833 1 95.62 89 THR A C 1
ATOM 760 O O . THR A 1 89 ? 5.281 -17.188 1.667 1 95.62 89 THR A O 1
ATOM 763 N N . GLN A 1 90 ? 7.41 -17.516 1.026 1 93.81 90 GLN A N 1
ATOM 764 C CA . GLN A 1 90 ? 7.93 -17.125 2.332 1 93.81 90 GLN A CA 1
ATOM 765 C C . GLN A 1 90 ? 8.078 -15.609 2.432 1 93.81 90 GLN A C 1
ATOM 767 O O . GLN A 1 90 ? 8.75 -14.992 1.604 1 93.81 90 GLN A O 1
ATOM 772 N N . GLU A 1 91 ? 7.617 -15.078 3.465 1 90.19 91 GLU A N 1
ATOM 773 C CA . GLU A 1 91 ? 7.566 -13.633 3.633 1 90.19 91 GLU A CA 1
ATOM 774 C C . GLU A 1 91 ? 8.969 -13.023 3.65 1 90.19 91 GLU A C 1
ATOM 776 O O . GLU A 1 91 ? 9.203 -11.977 3.057 1 90.19 91 GLU A O 1
ATOM 781 N N . GLN A 1 92 ? 9.797 -13.641 4.367 1 91 92 GLN A N 1
ATOM 782 C CA . GLN A 1 92 ? 11.156 -13.133 4.48 1 91 92 GLN A CA 1
ATOM 783 C C . GLN A 1 92 ? 11.812 -13.008 3.107 1 91 92 GLN A C 1
ATOM 785 O O . GLN A 1 92 ? 12.438 -11.984 2.805 1 91 92 GLN A O 1
ATOM 790 N N . THR A 1 93 ? 11.641 -13.984 2.275 1 92.88 93 THR A N 1
ATOM 791 C CA . THR A 1 93 ? 12.242 -13.992 0.946 1 92.88 93 THR A CA 1
ATOM 792 C C . THR A 1 93 ? 11.625 -12.914 0.064 1 92.88 93 THR A C 1
ATOM 794 O O . THR A 1 93 ? 12.336 -12.133 -0.571 1 92.88 93 THR A O 1
ATOM 797 N N . SER A 1 94 ? 10.359 -12.852 0.062 1 93.25 94 SER A N 1
ATOM 798 C CA . SER A 1 94 ? 9.664 -11.867 -0.755 1 93.25 94 SER A CA 1
ATOM 799 C C . SER A 1 94 ? 9.984 -10.445 -0.298 1 93.25 94 SER A C 1
ATOM 801 O O . SER A 1 94 ? 10.133 -9.547 -1.123 1 93.25 94 SER A O 1
ATOM 803 N N . ASN A 1 95 ? 10.125 -10.266 0.995 1 91.38 95 ASN A N 1
ATOM 804 C CA . ASN A 1 95 ? 10.414 -8.945 1.542 1 91.38 95 ASN A CA 1
ATOM 805 C C . ASN A 1 95 ? 11.797 -8.453 1.109 1 91.38 95 ASN A C 1
ATOM 807 O O . ASN A 1 95 ? 11.977 -7.27 0.833 1 91.38 95 ASN A O 1
ATOM 811 N N . GLU A 1 96 ? 12.688 -9.336 1.097 1 92.31 96 GLU A N 1
ATOM 812 C CA . GLU A 1 96 ? 14.031 -8.984 0.661 1 92.31 96 GLU A CA 1
ATOM 813 C C . GLU A 1 96 ? 14.031 -8.516 -0.792 1 92.31 96 GLU A C 1
ATOM 815 O O . GLU A 1 96 ? 14.703 -7.535 -1.133 1 92.31 96 GLU A O 1
ATOM 820 N N . VAL A 1 97 ? 13.297 -9.133 -1.577 1 92.31 97 VAL A N 1
ATOM 821 C CA . VAL A 1 97 ? 13.203 -8.773 -2.988 1 92.31 97 VAL A CA 1
ATOM 822 C C . VAL A 1 97 ? 12.492 -7.43 -3.133 1 92.31 97 VAL A C 1
ATOM 824 O O . VAL A 1 97 ? 12.945 -6.555 -3.873 1 92.31 97 VAL A O 1
ATOM 827 N N . THR A 1 98 ? 11.469 -7.266 -2.398 1 90.06 98 THR A N 1
ATOM 828 C CA . THR A 1 98 ? 10.641 -6.07 -2.467 1 90.06 98 THR A CA 1
ATOM 829 C C . THR A 1 98 ? 11.422 -4.836 -2.035 1 90.06 98 THR A C 1
ATOM 831 O O . THR A 1 98 ? 11.297 -3.77 -2.637 1 90.06 98 THR A O 1
ATOM 834 N N . THR A 1 99 ? 12.18 -4.984 -1.008 1 90.94 99 THR A N 1
ATOM 835 C CA . THR A 1 99 ? 12.914 -3.848 -0.468 1 90.94 99 THR A CA 1
ATOM 836 C C . THR A 1 99 ? 13.984 -3.381 -1.45 1 90.94 99 THR A C 1
ATOM 838 O O . THR A 1 99 ? 14.508 -2.271 -1.323 1 90.94 99 THR A O 1
ATOM 841 N N . SER A 1 100 ? 14.195 -4.18 -2.477 1 90.38 100 SER A N 1
ATOM 842 C CA . SER A 1 100 ? 15.195 -3.812 -3.473 1 90.38 100 SER A CA 1
ATOM 843 C C . SER A 1 100 ? 14.602 -2.902 -4.543 1 90.38 100 SER A C 1
ATOM 845 O O . SER A 1 100 ? 15.336 -2.32 -5.348 1 90.38 100 SER A O 1
ATOM 847 N N . ASP A 1 101 ? 13.305 -2.738 -4.539 1 92.69 101 ASP A N 1
ATOM 848 C CA . ASP A 1 101 ? 12.648 -1.878 -5.516 1 92.69 101 ASP A CA 1
ATOM 849 C C . ASP A 1 101 ? 11.609 -0.978 -4.844 1 92.69 101 ASP A C 1
ATOM 851 O O . ASP A 1 101 ? 10.406 -1.144 -5.051 1 92.69 101 ASP A O 1
ATOM 855 N N . PRO A 1 102 ? 12.055 0.021 -4.215 1 92.19 102 PRO A N 1
ATOM 856 C CA . PRO A 1 102 ? 11.133 0.894 -3.48 1 92.19 102 PRO A CA 1
ATOM 857 C C . PRO A 1 102 ? 10.188 1.656 -4.398 1 92.19 102 PRO A C 1
ATOM 859 O O . PRO A 1 102 ? 9.078 2.01 -3.99 1 92.19 102 PRO A O 1
ATOM 862 N N . GLN A 1 103 ? 10.609 1.944 -5.566 1 92.81 103 GLN A N 1
ATOM 863 C CA . GLN A 1 103 ? 9.758 2.652 -6.512 1 92.81 103 GLN A CA 1
ATOM 864 C C . GLN A 1 103 ? 8.5 1.843 -6.836 1 92.81 103 GLN A C 1
ATOM 866 O O . GLN A 1 103 ? 7.422 2.406 -7.004 1 92.81 103 GLN A O 1
ATOM 871 N N . LEU A 1 104 ? 8.656 0.585 -6.926 1 94.69 104 LEU A N 1
ATOM 872 C CA . LEU A 1 104 ? 7.5 -0.281 -7.137 1 94.69 104 LEU A CA 1
ATOM 873 C C . LEU A 1 104 ? 6.527 -0.184 -5.969 1 94.69 104 LEU A C 1
ATOM 875 O O . LEU A 1 104 ? 5.324 -0.01 -6.168 1 94.69 104 LEU A O 1
ATOM 879 N N . LEU A 1 105 ? 7.051 -0.252 -4.816 1 93.88 105 LEU A N 1
ATOM 880 C CA . LEU A 1 105 ? 6.219 -0.186 -3.617 1 93.88 105 LEU A CA 1
ATOM 881 C C . LEU A 1 105 ? 5.465 1.139 -3.551 1 93.88 105 LEU A C 1
ATOM 883 O O . LEU A 1 105 ? 4.273 1.163 -3.24 1 93.88 105 LEU A O 1
ATOM 887 N N . LEU A 1 106 ? 6.195 2.141 -3.838 1 94.25 106 LEU A N 1
ATOM 888 C CA . LEU A 1 106 ? 5.586 3.467 -3.832 1 94.25 106 LEU A CA 1
ATOM 889 C C . LEU A 1 106 ? 4.445 3.549 -4.84 1 94.25 106 LEU A C 1
ATOM 891 O O . LEU A 1 106 ? 3.377 4.078 -4.535 1 94.25 106 LEU A O 1
ATOM 895 N N . LYS A 1 107 ? 4.66 3.021 -5.961 1 94.69 107 LYS A N 1
ATOM 896 C CA . LYS A 1 107 ? 3.637 3.033 -7 1 94.69 107 LYS A CA 1
ATOM 897 C C . LYS A 1 107 ? 2.389 2.275 -6.551 1 94.69 107 LYS A C 1
ATOM 899 O O . LYS A 1 107 ? 1.269 2.764 -6.707 1 94.69 107 LYS A O 1
ATOM 904 N N . VAL A 1 108 ? 2.553 1.118 -6.031 1 95.94 108 VAL A N 1
ATOM 905 C CA . VAL A 1 108 ? 1.439 0.292 -5.574 1 95.94 108 VAL A CA 1
ATOM 906 C C . VAL A 1 108 ? 0.675 1.021 -4.469 1 95.94 108 VAL A C 1
ATOM 908 O O . VAL A 1 108 ? -0.556 1.09 -4.5 1 95.94 108 VAL A O 1
ATOM 911 N N . LEU A 1 109 ? 1.427 1.554 -3.561 1 93.81 109 LEU A N 1
ATOM 912 C CA . LEU A 1 109 ? 0.82 2.283 -2.453 1 93.81 109 LEU A CA 1
ATOM 913 C C . LEU A 1 109 ? 0.033 3.486 -2.959 1 93.81 109 LEU A C 1
ATOM 915 O O . LEU A 1 109 ? -1.064 3.766 -2.471 1 93.81 109 LEU A O 1
ATOM 919 N N . ASP A 1 110 ? 0.576 4.184 -3.912 1 93.75 110 ASP A N 1
ATOM 920 C CA . ASP A 1 110 ? -0.101 5.344 -4.484 1 93.75 110 ASP A CA 1
ATOM 921 C C . ASP A 1 110 ? -1.443 4.949 -5.098 1 93.75 110 ASP A C 1
ATOM 923 O O . ASP A 1 110 ? -2.434 5.672 -4.953 1 93.75 110 ASP A O 1
ATOM 927 N N . ILE A 1 111 ? -1.492 3.861 -5.707 1 94.56 111 ILE A N 1
ATOM 928 C CA . ILE A 1 111 ? -2.729 3.402 -6.328 1 94.56 111 ILE A CA 1
ATOM 929 C C . ILE A 1 111 ? -3.73 2.998 -5.25 1 94.56 111 ILE A C 1
ATOM 931 O O . ILE A 1 111 ? -4.922 3.295 -5.359 1 94.56 111 ILE A O 1
ATOM 935 N N . HIS A 1 112 ? -3.26 2.32 -4.211 1 91.31 112 HIS A N 1
ATOM 936 C CA . HIS A 1 112 ? -4.117 2.021 -3.07 1 91.31 112 HIS A CA 1
ATOM 937 C C . HIS A 1 112 ? -4.75 3.289 -2.508 1 91.31 112 HIS A C 1
ATOM 939 O O . HIS A 1 112 ? -5.949 3.318 -2.227 1 91.31 112 HIS A O 1
ATOM 945 N N . ASP A 1 113 ? -3.934 4.297 -2.354 1 90.19 113 ASP A N 1
ATOM 946 C CA . ASP A 1 113 ? -4.395 5.559 -1.787 1 90.19 113 ASP A CA 1
ATOM 947 C C . ASP A 1 113 ? -5.414 6.23 -2.705 1 90.19 113 ASP A C 1
ATOM 949 O O . ASP A 1 113 ? -6.438 6.738 -2.24 1 90.19 113 ASP A O 1
ATOM 953 N N . GLU A 1 114 ? -5.102 6.195 -3.918 1 90.44 114 GLU A N 1
ATOM 954 C CA . GLU A 1 114 ? -6.031 6.754 -4.898 1 90.44 114 GLU A CA 1
ATOM 955 C C . GLU A 1 114 ? -7.367 6.02 -4.867 1 90.44 114 GLU A C 1
ATOM 957 O O . GLU A 1 114 ? -8.43 6.652 -4.859 1 90.44 114 GLU A O 1
ATOM 962 N N . LEU A 1 115 ? -7.316 4.75 -4.812 1 89.06 115 LEU A N 1
ATOM 963 C CA . LEU A 1 115 ? -8.508 3.912 -4.797 1 89.06 115 LEU A CA 1
ATOM 964 C C . LEU A 1 115 ? -9.375 4.223 -3.58 1 89.06 115 LEU A C 1
ATOM 966 O O . LEU A 1 115 ? -10.602 4.316 -3.691 1 89.06 115 LEU A O 1
ATOM 970 N N . SER A 1 116 ? -8.734 4.422 -2.473 1 83.69 116 SER A N 1
ATOM 971 C CA . SER A 1 116 ? -9.445 4.637 -1.217 1 83.69 116 SER A CA 1
ATOM 972 C C . SER A 1 116 ? -10.18 5.977 -1.219 1 83.69 116 SER A C 1
ATOM 974 O O . SER A 1 116 ? -11.109 6.184 -0.434 1 83.69 116 SER A O 1
ATOM 976 N N . GLN A 1 117 ? -9.781 6.859 -2.111 1 83.69 117 GLN A N 1
ATOM 977 C CA . GLN A 1 117 ? -10.352 8.203 -2.127 1 83.69 117 GLN A CA 1
ATOM 978 C C . GLN A 1 117 ? -11.352 8.359 -3.271 1 83.69 117 GLN A C 1
ATOM 980 O O . GLN A 1 117 ? -12.023 9.383 -3.379 1 83.69 117 GLN A O 1
ATOM 985 N N . MET A 1 118 ? -11.453 7.402 -4.035 1 84.94 118 MET A N 1
ATOM 986 C CA . MET A 1 118 ? -12.328 7.477 -5.203 1 84.94 118 MET A CA 1
ATOM 987 C C . MET A 1 118 ? -13.766 7.137 -4.824 1 84.94 118 MET A C 1
ATOM 989 O O . MET A 1 118 ? -14.008 6.301 -3.953 1 84.94 118 MET A O 1
ATOM 993 N N . ASP A 1 119 ? -14.656 7.871 -5.508 1 83.25 119 ASP A N 1
ATOM 994 C CA . ASP A 1 119 ? -16.062 7.629 -5.234 1 83.25 119 ASP A CA 1
ATOM 995 C C . ASP A 1 119 ? -16.844 7.379 -6.527 1 83.25 119 ASP A C 1
ATOM 997 O O . ASP A 1 119 ? -18.078 7.277 -6.512 1 83.25 119 ASP A O 1
ATOM 1001 N N . ASP A 1 120 ? -16.141 7.266 -7.52 1 88.19 120 ASP A N 1
ATOM 1002 C CA . ASP A 1 120 ? -16.828 7.066 -8.797 1 88.19 120 ASP A CA 1
ATOM 1003 C C . ASP A 1 120 ? -16.438 5.738 -9.43 1 88.19 120 ASP A C 1
ATOM 1005 O O . ASP A 1 120 ? -15.25 5.398 -9.492 1 88.19 120 ASP A O 1
ATOM 1009 N N . GLU A 1 121 ? -17.438 5.148 -9.906 1 88.62 121 GLU A N 1
ATOM 1010 C CA . GLU A 1 121 ? -17.281 3.807 -10.453 1 88.62 121 GLU A CA 1
ATOM 1011 C C . GLU A 1 121 ? -16.453 3.834 -11.742 1 88.62 121 GLU A C 1
ATOM 1013 O O . GLU A 1 121 ? -15.648 2.932 -11.992 1 88.62 121 GLU A O 1
ATOM 1018 N N . ALA A 1 122 ? -16.609 4.887 -12.477 1 92.62 122 ALA A N 1
ATOM 1019 C CA . ALA A 1 122 ? -15.898 4.988 -13.75 1 92.62 122 ALA A CA 1
ATOM 1020 C C . ALA A 1 122 ? -14.391 5.07 -13.531 1 92.62 122 ALA A C 1
ATOM 1022 O O . ALA A 1 122 ? -13.617 4.406 -14.227 1 92.62 122 ALA A O 1
ATOM 1023 N N . GLY A 1 123 ? -13.969 5.824 -12.555 1 92.88 123 GLY A N 1
ATOM 1024 C CA . GLY A 1 123 ? -12.562 5.941 -12.211 1 92.88 123 GLY A CA 1
ATOM 1025 C C . GLY A 1 123 ? -11.961 4.652 -11.688 1 92.88 123 GLY A C 1
ATOM 1026 O O . GLY A 1 123 ? -10.828 4.297 -12.039 1 92.88 123 GLY A O 1
ATOM 1027 N N . VAL A 1 124 ? -12.742 3.984 -10.93 1 92.75 124 VAL A N 1
ATOM 1028 C CA . VAL A 1 124 ? -12.289 2.717 -10.367 1 92.75 124 VAL A CA 1
ATOM 1029 C C . VAL A 1 124 ? -12.102 1.695 -11.492 1 92.75 124 VAL A C 1
ATOM 1031 O O . VAL A 1 124 ? -11.117 0.954 -11.508 1 92.75 124 VAL A O 1
ATOM 1034 N N . LYS A 1 125 ? -13.023 1.689 -12.453 1 94.25 125 LYS A N 1
ATOM 1035 C CA . LYS A 1 125 ? -12.945 0.753 -13.57 1 94.25 125 LYS A CA 1
ATOM 1036 C C . LYS A 1 125 ? -11.711 1.024 -14.422 1 94.25 125 LYS A C 1
ATOM 1038 O O . LYS A 1 125 ? -11.078 0.091 -14.93 1 94.25 125 LYS A O 1
ATOM 1043 N N . LEU A 1 126 ? -11.398 2.299 -14.5 1 95.81 126 LEU A N 1
ATOM 1044 C CA . LEU A 1 126 ? -10.211 2.66 -15.266 1 95.81 126 LEU A CA 1
ATOM 1045 C C . LEU A 1 126 ? -8.945 2.16 -14.578 1 95.81 126 LEU A C 1
ATOM 1047 O O . LEU A 1 126 ? -8.062 1.588 -15.227 1 95.81 126 LEU A O 1
ATOM 1051 N N . LEU A 1 127 ? -8.859 2.34 -13.281 1 95.62 127 LEU A N 1
ATOM 1052 C CA . LEU A 1 127 ? -7.719 1.857 -12.516 1 95.62 127 LEU A CA 1
ATOM 1053 C C . LEU A 1 127 ? -7.621 0.337 -12.578 1 95.62 127 LEU A C 1
ATOM 1055 O O . LEU A 1 127 ? -6.523 -0.216 -12.672 1 95.62 127 LEU A O 1
ATOM 1059 N N . GLU A 1 128 ? -8.758 -0.289 -12.57 1 96.12 128 GLU A N 1
ATOM 1060 C CA . GLU A 1 128 ? -8.812 -1.745 -12.664 1 96.12 128 GLU A CA 1
ATOM 1061 C C . GLU A 1 128 ? -8.281 -2.236 -14 1 96.12 128 GLU A C 1
ATOM 1063 O O . GLU A 1 128 ? -7.516 -3.201 -14.062 1 96.12 128 GLU A O 1
ATOM 1068 N N . LYS A 1 129 ? -8.711 -1.527 -15.031 1 97.56 129 LYS A N 1
ATOM 1069 C CA . LYS A 1 129 ? -8.242 -1.88 -16.359 1 97.56 129 LYS A CA 1
ATOM 1070 C C . LYS A 1 129 ? -6.727 -1.73 -16.469 1 97.56 129 LYS A C 1
ATOM 1072 O O . LYS A 1 129 ? -6.051 -2.594 -17.031 1 97.56 129 LYS A O 1
ATOM 1077 N N . GLN A 1 130 ? -6.242 -0.661 -15.883 1 97.81 130 GLN A N 1
ATOM 1078 C CA . GLN A 1 130 ? -4.801 -0.437 -15.883 1 97.81 130 GLN A CA 1
ATOM 1079 C C . GLN A 1 130 ? -4.074 -1.54 -15.117 1 97.81 130 GLN A C 1
ATOM 1081 O O . GLN A 1 130 ? -3.008 -1.995 -15.539 1 97.81 130 GLN A O 1
ATOM 1086 N N . ASN A 1 131 ? -4.637 -1.932 -14.055 1 98.19 131 ASN A N 1
ATOM 1087 C CA . ASN A 1 131 ? -4.043 -3.002 -13.258 1 98.19 131 ASN A CA 1
ATOM 1088 C C . ASN A 1 131 ? -4.023 -4.32 -14.023 1 98.19 131 ASN A C 1
ATOM 1090 O O . ASN A 1 131 ? -3.039 -5.062 -13.961 1 98.19 131 ASN A O 1
ATOM 1094 N N . LYS A 1 132 ? -5.086 -4.617 -14.781 1 98 132 LYS A N 1
ATOM 1095 C CA . LYS A 1 132 ? -5.16 -5.824 -15.594 1 98 132 LYS A CA 1
ATOM 1096 C C . LYS A 1 132 ? -4.086 -5.828 -16.672 1 98 132 LYS A C 1
ATOM 1098 O O . LYS A 1 132 ? -3.475 -6.863 -16.953 1 98 132 LYS A O 1
ATOM 1103 N N . GLU A 1 133 ? -3.875 -4.68 -17.234 1 98.44 133 GLU A N 1
ATOM 1104 C CA . GLU A 1 133 ? -2.844 -4.547 -18.25 1 98.44 133 GLU A CA 1
ATOM 1105 C C . GLU A 1 133 ? -1.455 -4.797 -17.672 1 98.44 133 GLU A C 1
ATOM 1107 O O . GLU A 1 133 ? -0.625 -5.461 -18.297 1 98.44 133 GLU A O 1
ATOM 1112 N N . ARG A 1 134 ? -1.181 -4.289 -16.484 1 98.25 134 ARG A N 1
ATOM 1113 C CA . ARG A 1 134 ? 0.088 -4.543 -15.805 1 98.25 134 ARG A CA 1
ATOM 1114 C C . ARG A 1 134 ? 0.302 -6.039 -15.594 1 98.25 134 ARG A C 1
ATOM 1116 O O . ARG A 1 134 ? 1.389 -6.559 -15.852 1 98.25 134 ARG A O 1
ATOM 1123 N N . ILE A 1 135 ? -0.729 -6.691 -15.156 1 98.56 135 ILE A N 1
ATOM 1124 C CA . ILE A 1 135 ? -0.657 -8.125 -14.875 1 98.56 135 ILE A CA 1
ATOM 1125 C C . ILE A 1 135 ? -0.347 -8.883 -16.156 1 98.56 135 ILE A C 1
ATOM 1127 O O . ILE A 1 135 ? 0.554 -9.727 -16.188 1 98.56 135 ILE A O 1
ATOM 1131 N N . GLN A 1 136 ? -1.006 -8.539 -17.25 1 98.44 136 GLN A N 1
ATOM 1132 C CA . GLN A 1 136 ? -0.793 -9.203 -18.531 1 98.44 136 GLN A CA 1
ATOM 1133 C C . GLN A 1 136 ? 0.632 -8.984 -19.031 1 98.44 136 GLN A C 1
ATOM 1135 O O . GLN A 1 136 ? 1.272 -9.914 -19.516 1 98.44 136 GLN A O 1
ATOM 1140 N N . ASP A 1 137 ? 1.049 -7.777 -18.891 1 98.69 137 ASP A N 1
ATOM 1141 C CA . ASP A 1 137 ? 2.408 -7.453 -19.312 1 98.69 137 ASP A CA 1
ATOM 1142 C C . ASP A 1 137 ? 3.438 -8.266 -18.531 1 98.69 137 ASP A C 1
ATOM 1144 O O . ASP A 1 137 ? 4.391 -8.789 -19.109 1 98.69 137 ASP A O 1
ATOM 1148 N N . ILE A 1 138 ? 3.248 -8.383 -17.234 1 98.75 138 ILE A N 1
ATOM 1149 C CA . ILE A 1 138 ? 4.18 -9.109 -16.391 1 98.75 138 ILE A CA 1
ATOM 1150 C C . ILE A 1 138 ? 4.156 -10.594 -16.75 1 98.75 138 ILE A C 1
ATOM 1152 O O . ILE A 1 138 ? 5.203 -11.242 -16.812 1 98.75 138 ILE A O 1
ATOM 1156 N N . GLU A 1 139 ? 2.988 -11.109 -17.016 1 98.69 139 GLU A N 1
ATOM 1157 C CA . GLU A 1 139 ? 2.881 -12.508 -17.406 1 98.69 139 GLU A CA 1
ATOM 1158 C C . GLU A 1 139 ? 3.658 -12.773 -18.703 1 98.69 139 GLU A C 1
ATOM 1160 O O . GLU A 1 139 ? 4.336 -13.797 -18.828 1 98.69 139 GLU A O 1
ATOM 1165 N N . ALA A 1 140 ? 3.561 -11.836 -19.656 1 98.56 140 ALA A N 1
ATOM 1166 C CA . ALA A 1 140 ? 4.312 -11.961 -20.906 1 98.56 140 ALA A CA 1
ATOM 1167 C C . ALA A 1 140 ? 5.812 -11.906 -20.656 1 98.56 140 ALA A C 1
ATOM 1169 O O . ALA A 1 140 ? 6.574 -12.703 -21.203 1 98.56 140 ALA A O 1
ATOM 1170 N N . GLN A 1 141 ? 6.203 -11.023 -19.812 1 98.75 141 GLN A N 1
ATOM 1171 C CA . GLN A 1 141 ? 7.617 -10.891 -19.484 1 98.75 141 GLN A CA 1
ATOM 1172 C C . GLN A 1 141 ? 8.133 -12.141 -18.766 1 98.75 141 GLN A C 1
ATOM 1174 O O . GLN A 1 141 ? 9.273 -12.555 -19 1 98.75 141 GLN A O 1
ATOM 1179 N N . LEU A 1 142 ? 7.32 -12.68 -17.891 1 98.81 142 LEU A N 1
ATOM 1180 C CA . LEU A 1 142 ? 7.707 -13.914 -17.219 1 98.81 142 LEU A CA 1
ATOM 1181 C C . LEU A 1 142 ? 7.945 -15.039 -18.219 1 98.81 142 LEU A C 1
ATOM 1183 O O . LEU A 1 142 ? 8.875 -15.828 -18.078 1 98.81 142 LEU A O 1
ATOM 1187 N N . GLY A 1 143 ? 7.07 -15.07 -19.234 1 98.38 143 GLY A N 1
ATOM 1188 C CA . GLY A 1 143 ? 7.301 -16.031 -20.297 1 98.38 143 GLY A CA 1
ATOM 1189 C C . GLY A 1 143 ? 8.672 -15.914 -20.938 1 98.38 143 GLY A C 1
ATOM 1190 O O . GLY A 1 143 ? 9.367 -16.922 -21.109 1 98.38 143 GLY A O 1
ATOM 1191 N N . GLN A 1 144 ? 9.047 -14.727 -21.188 1 98.44 144 GLN A N 1
ATOM 1192 C CA . GLN A 1 144 ? 10.359 -14.469 -21.781 1 98.44 144 GLN A CA 1
ATOM 1193 C C . GLN A 1 144 ? 11.484 -14.828 -20.812 1 98.44 144 GLN A C 1
ATOM 1195 O O . GLN A 1 144 ? 12.484 -15.43 -21.219 1 98.44 144 GLN A O 1
ATOM 1200 N N . CYS A 1 145 ? 11.312 -14.484 -19.516 1 98.62 145 CYS A N 1
ATOM 1201 C CA . CYS A 1 145 ? 12.328 -14.781 -18.516 1 98.62 145 CYS A CA 1
ATOM 1202 C C . CYS A 1 145 ? 12.586 -16.281 -18.422 1 98.62 145 CYS A C 1
ATOM 1204 O O . CYS A 1 145 ? 13.734 -16.719 -18.359 1 98.62 145 CYS A O 1
ATOM 1206 N N . TYR A 1 146 ? 11.562 -17.031 -18.406 1 98 146 TYR A N 1
ATOM 1207 C CA . TYR A 1 146 ? 11.719 -18.469 -18.25 1 98 146 TYR A CA 1
ATOM 1208 C C . TYR A 1 146 ? 12.297 -19.094 -19.516 1 98 146 TYR A C 1
ATOM 1210 O O . TYR A 1 146 ? 13.078 -20.047 -19.453 1 98 146 TYR A O 1
ATOM 1218 N N . ASN A 1 147 ? 11.898 -18.547 -20.688 1 97 147 ASN A N 1
ATOM 1219 C CA . ASN A 1 147 ? 12.492 -19.016 -21.938 1 97 147 ASN A CA 1
ATOM 1220 C C . ASN A 1 147 ? 14 -18.734 -21.984 1 97 147 ASN A C 1
ATOM 1222 O O . ASN A 1 147 ? 14.773 -19.578 -22.438 1 97 147 ASN A O 1
ATOM 1226 N N . ASP A 1 148 ? 14.383 -17.656 -21.453 1 97.81 148 ASP A N 1
ATOM 1227 C CA . ASP A 1 148 ? 15.773 -17.234 -21.484 1 97.81 148 ASP A CA 1
ATOM 1228 C C . ASP A 1 148 ? 16.516 -17.703 -20.234 1 97.81 148 ASP A C 1
ATOM 1230 O O . ASP A 1 148 ? 17.719 -17.422 -20.094 1 97.81 148 ASP A O 1
ATOM 1234 N N . LYS A 1 149 ? 15.828 -18.312 -19.328 1 97.62 149 LYS A N 1
ATOM 1235 C CA . LYS A 1 149 ? 16.359 -18.781 -18.062 1 97.62 149 LYS A CA 1
ATOM 1236 C C . LYS A 1 149 ? 16.906 -17.641 -17.234 1 97.62 149 LYS A C 1
ATOM 1238 O O . LYS A 1 149 ? 17.969 -17.766 -16.594 1 97.62 149 LYS A O 1
ATOM 1243 N N . ASP A 1 150 ? 16.344 -16.516 -17.391 1 98.38 150 ASP A N 1
ATOM 1244 C CA . ASP A 1 150 ? 16.656 -15.367 -16.547 1 98.38 150 ASP A CA 1
ATOM 1245 C C . ASP A 1 150 ? 15.844 -15.406 -15.25 1 98.38 150 ASP A C 1
ATOM 1247 O O . ASP A 1 150 ? 14.891 -14.648 -15.078 1 98.38 150 ASP A O 1
ATOM 1251 N N . TYR A 1 151 ? 16.281 -16.156 -14.32 1 98.19 151 TYR A N 1
ATOM 1252 C CA . TYR A 1 151 ? 15.516 -16.422 -13.109 1 98.19 151 TYR A CA 1
ATOM 1253 C C . TYR A 1 151 ? 15.578 -15.234 -12.156 1 98.19 151 TYR A C 1
ATOM 1255 O O . TYR A 1 151 ? 14.656 -15.016 -11.359 1 98.19 151 TYR A O 1
ATOM 1263 N N . ALA A 1 152 ? 16.688 -14.5 -12.289 1 97.5 152 ALA A N 1
ATOM 1264 C CA . ALA A 1 152 ? 16.766 -13.305 -11.453 1 97.5 152 ALA A CA 1
ATOM 1265 C C . ALA A 1 152 ? 15.656 -12.328 -11.789 1 97.5 152 ALA A C 1
ATOM 1267 O O . ALA A 1 152 ? 14.984 -11.805 -10.891 1 97.5 152 ALA A O 1
ATOM 1268 N N . ALA A 1 153 ? 15.438 -12.125 -13.047 1 98.19 153 ALA A N 1
ATOM 1269 C CA . ALA A 1 153 ? 14.352 -11.25 -13.484 1 98.19 153 ALA A CA 1
ATOM 1270 C C . ALA A 1 153 ? 12.992 -11.859 -13.141 1 98.19 153 ALA A C 1
ATOM 1272 O O . ALA A 1 153 ? 12.062 -11.141 -12.766 1 98.19 153 ALA A O 1
ATOM 1273 N N . ALA A 1 154 ? 12.875 -13.172 -13.227 1 98.69 154 ALA A N 1
ATOM 1274 C CA . ALA A 1 154 ? 11.617 -13.859 -12.914 1 98.69 154 ALA A CA 1
ATOM 1275 C C . ALA A 1 154 ? 11.234 -13.656 -11.445 1 98.69 154 ALA A C 1
ATOM 1277 O O . ALA A 1 154 ? 10.055 -13.484 -11.125 1 98.69 154 ALA A O 1
ATOM 1278 N N . VAL A 1 155 ? 12.25 -13.656 -10.625 1 98.44 155 VAL A N 1
ATOM 1279 C CA . VAL A 1 155 ? 12.016 -13.453 -9.203 1 98.44 155 VAL A CA 1
ATOM 1280 C C . VAL A 1 155 ? 11.391 -12.078 -8.969 1 98.44 155 VAL A C 1
ATOM 1282 O O . VAL A 1 155 ? 10.352 -11.969 -8.312 1 98.44 155 VAL A O 1
ATOM 1285 N N . LYS A 1 156 ? 11.969 -11.086 -9.562 1 97.94 156 LYS A N 1
ATOM 1286 C CA . LYS A 1 156 ? 11.484 -9.719 -9.383 1 97.94 156 LYS A CA 1
ATOM 1287 C C . LYS A 1 156 ? 10.078 -9.555 -9.953 1 97.94 156 LYS A C 1
ATOM 1289 O O . LYS A 1 156 ? 9.211 -8.961 -9.312 1 97.94 156 LYS A O 1
ATOM 1294 N N . LEU A 1 157 ? 9.844 -10.094 -11.086 1 98.5 157 LEU A N 1
ATOM 1295 C CA . LEU A 1 157 ? 8.547 -9.984 -11.742 1 98.5 157 LEU A CA 1
ATOM 1296 C C . LEU A 1 157 ? 7.48 -10.758 -10.977 1 98.5 157 LEU A C 1
ATOM 1298 O O . LEU A 1 157 ? 6.328 -10.32 -10.906 1 98.5 157 LEU A O 1
ATOM 1302 N N . THR A 1 158 ? 7.855 -11.859 -10.414 1 98.69 158 THR A N 1
ATOM 1303 C CA . THR A 1 158 ? 6.91 -12.648 -9.633 1 98.69 158 THR A CA 1
ATOM 1304 C C . THR A 1 158 ? 6.473 -11.898 -8.383 1 98.69 158 THR A C 1
ATOM 1306 O O . THR A 1 158 ? 5.289 -11.883 -8.039 1 98.69 158 THR A O 1
ATOM 1309 N N . VAL A 1 159 ? 7.41 -11.305 -7.77 1 97.31 159 VAL A N 1
ATOM 1310 C CA . VAL A 1 159 ? 7.09 -10.508 -6.59 1 97.31 159 VAL A CA 1
ATOM 1311 C C . VAL A 1 159 ? 6.188 -9.344 -6.984 1 97.31 159 VAL A C 1
ATOM 1313 O O . VAL A 1 159 ? 5.188 -9.07 -6.316 1 97.31 159 VAL A O 1
ATOM 1316 N N . GLU A 1 160 ? 6.547 -8.648 -8.023 1 97.5 160 GLU A N 1
ATOM 1317 C CA . GLU A 1 160 ? 5.727 -7.547 -8.523 1 97.5 160 GLU A CA 1
ATOM 1318 C C . GLU A 1 160 ? 4.312 -8.016 -8.844 1 97.5 160 GLU A C 1
ATOM 1320 O O . GLU A 1 160 ? 3.336 -7.348 -8.508 1 97.5 160 GLU A O 1
ATOM 1325 N N . LEU A 1 161 ? 4.188 -9.133 -9.461 1 98.38 161 LEU A N 1
ATOM 1326 C CA . LEU A 1 161 ? 2.9 -9.703 -9.844 1 98.38 161 LEU A CA 1
ATOM 1327 C C . LEU A 1 161 ? 2.004 -9.883 -8.625 1 98.38 161 LEU A C 1
ATOM 1329 O O . LEU A 1 161 ? 0.8 -9.625 -8.688 1 98.38 161 LEU A O 1
ATOM 1333 N N . LYS A 1 162 ? 2.592 -10.336 -7.59 1 96.75 162 LYS A N 1
ATOM 1334 C CA . LYS A 1 162 ? 1.835 -10.539 -6.359 1 96.75 162 LYS A CA 1
ATOM 1335 C C . LYS A 1 162 ? 1.162 -9.25 -5.902 1 96.75 162 LYS A C 1
ATOM 1337 O O . LYS A 1 162 ? 0.013 -9.266 -5.461 1 96.75 162 LYS A O 1
ATOM 1342 N N . TYR A 1 163 ? 1.844 -8.109 -6.016 1 96 163 TYR A N 1
ATOM 1343 C CA . TYR A 1 163 ? 1.283 -6.832 -5.594 1 96 163 TYR A CA 1
ATOM 1344 C C . TYR A 1 163 ? 0.099 -6.441 -6.473 1 96 163 TYR A C 1
ATOM 1346 O O . TYR A 1 163 ? -0.927 -5.977 -5.969 1 96 163 TYR A O 1
ATOM 1354 N N . TRP A 1 164 ? 0.245 -6.648 -7.703 1 97.5 164 TRP A N 1
ATOM 1355 C CA . TRP A 1 164 ? -0.834 -6.285 -8.617 1 97.5 164 TRP A CA 1
ATOM 1356 C C . TRP A 1 164 ? -2.02 -7.23 -8.453 1 97.5 164 TRP A C 1
ATOM 1358 O O . TRP A 1 164 ? -3.174 -6.824 -8.609 1 97.5 164 TRP A O 1
ATOM 1368 N N . TYR A 1 165 ? -1.741 -8.492 -8.164 1 96.62 165 TYR A N 1
ATOM 1369 C CA . TYR A 1 165 ? -2.803 -9.445 -7.863 1 96.62 165 TYR A CA 1
ATOM 1370 C C . TYR A 1 165 ? -3.598 -9.008 -6.637 1 96.62 165 TYR A C 1
ATOM 1372 O O . TYR A 1 165 ? -4.828 -9.055 -6.641 1 96.62 165 TYR A O 1
ATOM 1380 N N . ASN A 1 166 ? -2.877 -8.602 -5.633 1 93.81 166 ASN A N 1
ATOM 1381 C CA . ASN A 1 166 ? -3.543 -8.133 -4.418 1 93.81 166 ASN A CA 1
ATOM 1382 C C . ASN A 1 166 ? -4.402 -6.902 -4.688 1 93.81 166 ASN A C 1
ATOM 1384 O O . ASN A 1 166 ? -5.504 -6.777 -4.152 1 93.81 166 ASN A O 1
ATOM 1388 N N . LEU A 1 167 ? -3.869 -6.047 -5.48 1 94.69 167 LEU A N 1
ATOM 1389 C CA . LEU A 1 167 ? -4.625 -4.852 -5.84 1 94.69 167 LEU A CA 1
ATOM 1390 C C . LEU A 1 167 ? -5.879 -5.219 -6.625 1 94.69 167 LEU A C 1
ATOM 1392 O O . LEU A 1 167 ? -6.922 -4.578 -6.465 1 94.69 167 LEU A O 1
ATOM 1396 N N . ALA A 1 168 ? -5.816 -6.227 -7.469 1 94.88 168 ALA A N 1
ATOM 1397 C CA . ALA A 1 168 ? -6.973 -6.699 -8.227 1 94.88 168 ALA A CA 1
ATOM 1398 C C . ALA A 1 168 ? -8.109 -7.117 -7.297 1 94.88 168 ALA A C 1
ATOM 1400 O O . ALA A 1 168 ? -9.281 -6.844 -7.574 1 94.88 168 ALA A O 1
ATOM 1401 N N . LYS A 1 169 ? -7.754 -7.715 -6.23 1 90.31 169 LYS A N 1
ATOM 1402 C CA . LYS A 1 169 ? -8.758 -8.109 -5.242 1 90.31 169 LYS A CA 1
ATOM 1403 C C . LYS A 1 169 ? -9.422 -6.883 -4.617 1 90.31 169 LYS A C 1
ATOM 1405 O O . LYS A 1 169 ? -10.625 -6.883 -4.375 1 90.31 169 LYS A O 1
ATOM 1410 N N . ALA A 1 170 ? -8.609 -5.898 -4.422 1 87.06 170 ALA A N 1
ATOM 1411 C CA . ALA A 1 170 ? -9.117 -4.664 -3.832 1 87.06 170 ALA A CA 1
ATOM 1412 C C . ALA A 1 170 ? -10.125 -3.986 -4.758 1 87.06 170 ALA A C 1
ATOM 1414 O O . ALA A 1 170 ? -11.117 -3.42 -4.297 1 87.06 170 ALA A O 1
ATOM 1415 N N . PHE A 1 171 ? -9.867 -4.043 -5.996 1 88.94 171 PHE A N 1
ATOM 1416 C CA . PHE A 1 171 ? -10.797 -3.477 -6.961 1 88.94 171 PHE A CA 1
ATOM 1417 C C . PHE A 1 171 ? -12.148 -4.191 -6.891 1 88.94 171 PHE A C 1
ATOM 1419 O O . PHE A 1 171 ? -13.195 -3.551 -6.973 1 88.94 171 PHE A O 1
ATOM 1426 N N . LYS A 1 172 ? -12.125 -5.445 -6.754 1 83.62 172 LYS A N 1
ATOM 1427 C CA . LYS A 1 172 ? -13.344 -6.254 -6.715 1 83.62 172 LYS A CA 1
ATOM 1428 C C . LYS A 1 172 ? -14.164 -5.949 -5.469 1 83.62 172 LYS A C 1
ATOM 1430 O O . LYS A 1 172 ? -15.398 -5.984 -5.508 1 83.62 172 LYS A O 1
ATOM 1435 N N . ASP A 1 173 ? -13.516 -5.617 -4.445 1 80.12 173 ASP A N 1
ATOM 1436 C CA . ASP A 1 173 ? -14.188 -5.414 -3.162 1 80.12 173 ASP A CA 1
ATOM 1437 C C . ASP A 1 173 ? -14.57 -3.951 -2.969 1 80.12 173 ASP A C 1
ATOM 1439 O O . ASP A 1 173 ? -15.156 -3.588 -1.944 1 80.12 173 ASP A O 1
ATOM 1443 N N . TRP A 1 174 ? -14.258 -3.143 -3.961 1 79.69 174 TRP A N 1
ATOM 1444 C CA . TRP A 1 174 ? -14.547 -1.718 -3.863 1 79.69 174 TRP A CA 1
ATOM 1445 C C . TRP A 1 174 ? -16.047 -1.463 -3.965 1 79.69 174 TRP A C 1
ATOM 1447 O O . TRP A 1 174 ? -16.734 -2.1 -4.762 1 79.69 174 TRP A O 1
ATOM 1457 N N . ALA A 1 175 ? -16.766 -0.591 -3.098 1 70.25 175 ALA A N 1
ATOM 1458 C CA . ALA A 1 175 ? -18.156 -0.186 -3.129 1 70.25 175 ALA A CA 1
ATOM 1459 C C . ALA A 1 175 ? -18.297 1.334 -3.145 1 70.25 175 ALA A C 1
ATOM 1461 O O . ALA A 1 175 ? -17.547 2.035 -2.455 1 70.25 175 ALA A O 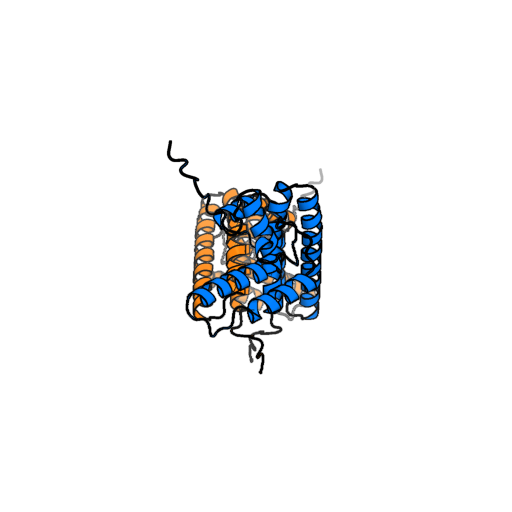1
ATOM 1462 N N . PRO A 1 176 ? -19.234 1.738 -4.219 1 59.41 176 PRO A N 1
ATOM 1463 C CA . PRO A 1 176 ? -19.516 3.176 -4.277 1 59.41 176 PRO A CA 1
ATOM 1464 C C . PRO A 1 176 ? -20.156 3.701 -2.994 1 59.41 176 PRO A C 1
ATOM 1466 O O . PRO A 1 176 ? -20.922 2.986 -2.342 1 59.41 176 PRO A O 1
ATOM 1469 N N . GLY A 1 177 ? -20.078 4.98 -2.57 1 56.31 177 GLY A N 1
ATOM 1470 C CA . GLY A 1 177 ? -20.922 5.781 -1.699 1 56.31 177 GLY A CA 1
ATOM 1471 C C . GLY A 1 177 ? -20.703 5.492 -0.226 1 56.31 177 GLY A C 1
ATOM 1472 O O . GLY A 1 177 ? -21.453 5.965 0.625 1 56.31 177 GLY A O 1
ATOM 1473 N N . LYS A 1 178 ? -20.359 4.422 0.284 1 46.72 178 LYS A N 1
ATOM 1474 C CA . LYS A 1 178 ? -20.594 4.453 1.724 1 46.72 178 LYS A CA 1
ATOM 1475 C C . LYS A 1 178 ? -20.359 5.852 2.289 1 46.72 178 LYS A C 1
ATOM 1477 O O . LYS A 1 178 ? -19.281 6.148 2.801 1 46.72 178 LYS A O 1
ATOM 1482 N N . GLN A 1 179 ? -20.578 6.961 1.513 1 42.41 179 GLN A N 1
ATOM 1483 C CA . GLN A 1 179 ? -20.719 8.227 2.227 1 42.41 179 GLN A CA 1
ATOM 1484 C C . GLN A 1 179 ? -21.625 8.07 3.451 1 42.41 179 GLN A C 1
ATOM 1486 O O . GLN A 1 179 ? -22.719 7.5 3.359 1 42.41 179 GLN A O 1
ATOM 1491 N N . LEU A 1 180 ? -21.156 8.211 4.602 1 37.28 180 LEU A N 1
ATOM 1492 C CA . LEU A 1 180 ? -21.984 8.492 5.77 1 37.28 180 LEU A CA 1
ATOM 1493 C C . LEU A 1 180 ? -23.109 9.445 5.41 1 37.28 180 LEU A C 1
ATOM 1495 O O . LEU A 1 180 ? -22.891 10.469 4.762 1 37.28 180 LEU A O 1
ATOM 1499 N N . GLU A 1 181 ? -24.312 8.992 5.07 1 36.38 181 GLU A N 1
ATOM 1500 C CA . GLU A 1 181 ? -25.484 9.82 5.25 1 36.38 181 GLU A CA 1
ATOM 1501 C C . GLU A 1 181 ? -25.344 10.719 6.477 1 36.38 181 GLU A C 1
ATOM 1503 O O . GLU A 1 181 ? -25.375 10.242 7.613 1 36.38 181 GLU A O 1
ATOM 1508 N N . MET A 1 182 ? -24.469 11.617 6.605 1 29.06 182 MET A N 1
ATOM 1509 C CA . MET A 1 182 ? -24.844 12.688 7.531 1 29.06 182 MET A CA 1
ATOM 1510 C C . MET A 1 182 ? -26.219 13.234 7.207 1 29.06 182 MET A C 1
ATOM 1512 O O . MET A 1 182 ? -26.422 13.859 6.164 1 29.06 182 MET A O 1
ATOM 1516 N N . ASN A 1 183 ? -27.312 12.5 7.457 1 25.48 183 ASN A N 1
ATOM 1517 C CA . ASN A 1 183 ? -28.594 13.156 7.711 1 25.48 183 ASN A CA 1
ATOM 1518 C C . ASN A 1 183 ? -28.422 14.43 8.523 1 25.48 183 ASN A C 1
ATOM 1520 O O . ASN A 1 183 ? -27.859 14.398 9.625 1 25.48 183 ASN A O 1
ATOM 1524 N N . HIS A 1 184 ? -28.281 15.578 7.969 1 22.59 184 HIS A N 1
ATOM 1525 C CA . HIS A 1 184 ? -28.969 16.688 8.625 1 22.59 184 HIS A CA 1
ATOM 1526 C C . HIS A 1 184 ? -30.453 16.391 8.82 1 22.59 184 HIS A C 1
ATOM 1528 O O . HIS A 1 184 ? -31.078 15.75 7.973 1 22.59 184 HIS A O 1
ATOM 1534 N N . MET B 1 1 ? 20.547 59.406 -2.746 1 32.88 1 MET B N 1
ATOM 1535 C CA . MET B 1 1 ? 20.75 58 -2.451 1 32.88 1 MET B CA 1
ATOM 1536 C C . MET B 1 1 ? 19.438 57.344 -2.053 1 32.88 1 MET B C 1
ATOM 1538 O O . MET B 1 1 ? 18.875 57.625 -1 1 32.88 1 MET B O 1
ATOM 1542 N N . LEU B 1 2 ? 18.516 56.938 -2.934 1 37.03 2 LEU B N 1
ATOM 1543 C CA . LEU B 1 2 ? 17.156 56.469 -2.795 1 37.03 2 LEU B CA 1
ATOM 1544 C C . LEU B 1 2 ? 17.109 55.094 -2.131 1 37.03 2 LEU B C 1
ATOM 1546 O O . LEU B 1 2 ? 17.656 54.125 -2.662 1 37.03 2 LEU B O 1
ATOM 1550 N N . LYS B 1 3 ? 17.156 55.062 -0.805 1 37.97 3 LYS B N 1
ATOM 1551 C CA . LYS B 1 3 ? 16.906 53.875 -0.01 1 37.97 3 LYS B CA 1
ATOM 1552 C C . LYS B 1 3 ? 15.711 53.094 -0.535 1 37.97 3 LYS B C 1
ATOM 1554 O O . LYS B 1 3 ? 14.57 53.562 -0.457 1 37.97 3 LYS B O 1
ATOM 1559 N N . TYR B 1 4 ? 15.758 52.5 -1.692 1 37.06 4 TYR B N 1
ATOM 1560 C CA . TYR B 1 4 ? 14.758 51.5 -2.051 1 37.06 4 TYR B CA 1
ATOM 1561 C C . TYR B 1 4 ? 14.547 50.5 -0.911 1 37.06 4 TYR B C 1
ATOM 1563 O O . TYR B 1 4 ? 15.453 49.75 -0.56 1 37.06 4 TYR B O 1
ATOM 1571 N N . LEU B 1 5 ? 13.914 50.875 0.141 1 33.91 5 LEU B N 1
ATOM 1572 C CA . LEU B 1 5 ? 13.477 49.938 1.15 1 33.91 5 LEU B CA 1
ATOM 1573 C C . LEU B 1 5 ? 12.906 48.688 0.497 1 33.91 5 LEU B C 1
ATOM 1575 O O . LEU B 1 5 ? 11.914 48.75 -0.235 1 33.91 5 LEU B O 1
ATOM 1579 N N . VAL B 1 6 ? 13.711 47.844 -0.145 1 39.34 6 VAL B N 1
ATOM 1580 C CA . VAL B 1 6 ? 13.227 46.531 -0.496 1 39.34 6 VAL B CA 1
ATOM 1581 C C . VAL B 1 6 ? 12.188 46.062 0.523 1 39.34 6 VAL B C 1
ATOM 1583 O O . VAL B 1 6 ? 12.508 45.875 1.701 1 39.34 6 VAL B O 1
ATOM 1586 N N . GLN B 1 7 ? 11.102 46.719 0.69 1 37.16 7 GLN B N 1
ATOM 1587 C CA . GLN B 1 7 ? 10 46.188 1.498 1 37.16 7 GLN B CA 1
ATOM 1588 C C . GLN B 1 7 ? 9.859 44.688 1.33 1 37.16 7 GLN B C 1
ATOM 1590 O O . GLN B 1 7 ? 9.523 44.188 0.245 1 37.16 7 GLN B O 1
ATOM 1595 N N . ARG B 1 8 ? 10.852 43.938 1.656 1 40.06 8 ARG B N 1
ATOM 1596 C CA . ARG B 1 8 ? 10.586 42.5 1.78 1 40.06 8 ARG B CA 1
ATOM 1597 C C . ARG B 1 8 ? 9.133 42.25 2.182 1 40.06 8 ARG B C 1
ATOM 1599 O O . ARG B 1 8 ? 8.695 42.688 3.252 1 40.06 8 ARG B O 1
ATOM 1606 N N . ARG B 1 9 ? 8.172 42.438 1.361 1 43 9 ARG B N 1
ATOM 1607 C CA . ARG B 1 9 ? 6.789 42.031 1.603 1 43 9 ARG B CA 1
ATOM 1608 C C . ARG B 1 9 ? 6.715 40.844 2.531 1 43 9 ARG B C 1
ATOM 1610 O O . ARG B 1 9 ? 7.16 39.75 2.178 1 43 9 ARG B O 1
ATOM 1617 N N . PHE B 1 10 ? 7.008 40.875 3.842 1 46.34 10 PHE B N 1
ATOM 1618 C CA . PHE B 1 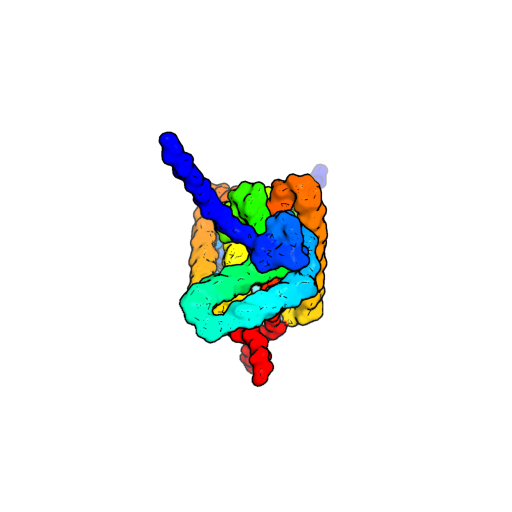10 ? 6.988 39.906 4.926 1 46.34 10 PHE B CA 1
ATOM 1619 C C . PHE B 1 10 ? 5.746 39.031 4.84 1 46.34 10 PHE B C 1
ATOM 1621 O O . PHE B 1 10 ? 4.625 39.5 5.031 1 46.34 10 PHE B O 1
ATOM 1628 N N . THR B 1 11 ? 5.52 38.312 3.859 1 57.66 11 THR B N 1
ATOM 1629 C CA . THR B 1 11 ? 4.363 37.406 3.811 1 57.66 11 THR B CA 1
ATOM 1630 C C . THR B 1 11 ? 4.141 36.75 5.164 1 57.66 11 THR B C 1
ATOM 1632 O O . THR B 1 11 ? 5.074 36.219 5.758 1 57.66 11 THR B O 1
ATOM 1635 N N . SER B 1 12 ? 3.172 37.156 5.961 1 80.25 12 SER B N 1
ATOM 1636 C CA . SER B 1 12 ? 2.773 36.719 7.293 1 80.25 12 SER B CA 1
ATOM 1637 C C . SER B 1 12 ? 2.584 35.219 7.336 1 80.25 12 SER B C 1
ATOM 1639 O O . SER B 1 12 ? 1.996 34.625 6.422 1 80.25 12 SER B O 1
ATOM 1641 N N . THR B 1 13 ? 3.375 34.562 8.312 1 92.81 13 THR B N 1
ATOM 1642 C CA . THR B 1 13 ? 3.152 33.125 8.531 1 92.81 13 THR B CA 1
ATOM 1643 C C . THR B 1 13 ? 1.765 32.906 9.109 1 92.81 13 THR B C 1
ATOM 1645 O O . THR B 1 13 ? 1.115 33.812 9.602 1 92.81 13 THR B O 1
ATOM 1648 N N . PHE B 1 14 ? 1.288 31.719 9.023 1 96.19 14 PHE B N 1
ATOM 1649 C CA . PHE B 1 14 ? -0.006 31.359 9.594 1 96.19 14 PHE B CA 1
ATOM 1650 C C . PHE B 1 14 ? -0.023 31.594 11.094 1 96.19 14 PHE B C 1
ATOM 1652 O O . PHE B 1 14 ? -1.065 31.922 11.664 1 96.19 14 PHE B O 1
ATOM 1659 N N . TYR B 1 15 ? 1.106 31.516 11.719 1 96.31 15 TYR B N 1
ATOM 1660 C CA . TYR B 1 15 ? 1.202 31.719 13.164 1 96.31 15 TYR B CA 1
ATOM 1661 C C . TYR B 1 15 ? 0.918 33.188 13.516 1 96.31 15 TYR B C 1
ATOM 1663 O O . TYR B 1 15 ? 0.366 33.469 14.578 1 96.31 15 TYR B O 1
ATOM 1671 N N . GLU B 1 16 ? 1.229 34.062 12.625 1 95.06 16 GLU B N 1
ATOM 1672 C CA . GLU B 1 16 ? 1.051 35.5 12.867 1 95.06 16 GLU B CA 1
ATOM 1673 C C . GLU B 1 16 ? -0.421 35.875 12.789 1 95.06 16 GLU B C 1
ATOM 1675 O O . GLU B 1 16 ? -0.81 36.938 13.273 1 95.06 16 GLU B O 1
ATOM 1680 N N . LEU B 1 17 ? -1.183 35.031 12.203 1 93.88 17 LEU B N 1
ATOM 1681 C CA . LEU B 1 17 ? -2.602 35.344 12.031 1 93.88 17 LEU B CA 1
ATOM 1682 C C . LEU B 1 17 ? -3.369 35.062 13.32 1 93.88 17 LEU B C 1
ATOM 1684 O O . LEU B 1 17 ? -4.527 35.469 13.445 1 93.88 17 LEU B O 1
ATOM 1688 N N . PHE B 1 18 ? -2.684 34.469 14.305 1 96.06 18 PHE B N 1
ATOM 1689 C CA . PHE B 1 18 ? -3.305 34.156 15.586 1 96.06 18 PHE B CA 1
ATOM 1690 C C . PHE B 1 18 ? -2.436 34.656 16.734 1 96.06 18 PHE B C 1
ATOM 1692 O O . PHE B 1 18 ? -1.94 33.844 17.531 1 96.06 18 PHE B O 1
ATOM 1699 N N . PRO B 1 19 ? -2.453 35.906 16.953 1 94.44 19 PRO B N 1
ATOM 1700 C CA . PRO B 1 19 ? -1.513 36.469 17.922 1 94.44 19 PRO B CA 1
ATOM 1701 C C . PRO B 1 19 ? -1.859 36.125 19.359 1 94.44 19 PRO B C 1
ATOM 1703 O O . PRO B 1 19 ? -0.978 36.094 20.219 1 94.44 19 PRO B O 1
ATOM 1706 N N . LYS B 1 20 ? -3.098 35.938 19.641 1 95.44 20 LYS B N 1
ATOM 1707 C CA . LYS B 1 20 ? -3.469 35.562 21 1 95.44 20 LYS B CA 1
ATOM 1708 C C . LYS B 1 20 ? -2.975 34.156 21.312 1 95.44 20 LYS B C 1
ATOM 1710 O O . LYS B 1 20 ? -2.531 33.875 22.422 1 95.44 20 LYS B O 1
ATOM 1715 N N . THR B 1 21 ? -3.055 33.281 20.328 1 96.06 21 THR B N 1
ATOM 1716 C CA . THR B 1 21 ? -2.602 31.922 20.5 1 96.06 21 THR B CA 1
ATOM 1717 C C . THR B 1 21 ? -1.078 31.844 20.453 1 96.06 21 THR B C 1
ATOM 1719 O O . THR B 1 21 ? -0.473 31.078 21.219 1 96.06 21 THR B O 1
ATOM 1722 N N . PHE B 1 22 ? -0.541 32.656 19.531 1 95.88 22 PHE B N 1
ATOM 1723 C CA . PHE B 1 22 ? 0.906 32.656 19.344 1 95.88 22 PHE B CA 1
ATOM 1724 C C . PHE B 1 22 ? 1.489 34.031 19.547 1 95.88 22 PHE B C 1
ATOM 1726 O O . PHE B 1 22 ? 1.883 34.688 18.578 1 95.88 22 PHE B O 1
ATOM 1733 N N . PRO B 1 23 ? 1.716 34.438 20.734 1 93.25 23 PRO B N 1
ATOM 1734 C CA . PRO B 1 23 ? 2.186 35.812 21 1 93.25 23 PRO B CA 1
ATOM 1735 C C . PRO B 1 23 ? 3.568 36.062 20.406 1 93.25 23 PRO B C 1
ATOM 1737 O O . PRO B 1 23 ? 3.863 37.188 20 1 93.25 23 PRO B O 1
ATOM 1740 N N . LYS B 1 24 ? 4.406 35.094 20.297 1 92.38 24 LYS B N 1
ATOM 1741 C CA . LYS B 1 24 ? 5.754 35.25 19.766 1 92.38 24 LYS B CA 1
ATOM 1742 C C . LYS B 1 24 ? 5.762 35.156 18.25 1 92.38 24 LYS B C 1
ATOM 1744 O O . LYS B 1 24 ? 6.793 35.406 17.609 1 92.38 24 LYS B O 1
ATOM 1749 N N . LYS B 1 25 ? 4.633 34.688 17.641 1 89.31 25 LYS B N 1
ATOM 1750 C CA . LYS B 1 25 ? 4.402 34.656 16.203 1 89.31 25 LYS B CA 1
ATOM 1751 C C . LYS B 1 25 ? 5.379 33.688 15.516 1 89.31 25 LYS B C 1
ATOM 1753 O O . LYS B 1 25 ? 5.633 33.812 14.312 1 89.31 25 LYS B O 1
ATOM 1758 N N . LEU B 1 26 ? 5.992 32.75 16.312 1 91.44 26 LEU B N 1
ATOM 1759 C CA . LEU B 1 26 ? 6.969 31.797 15.812 1 91.44 26 LEU B CA 1
ATOM 1760 C C . LEU B 1 26 ? 6.332 30.422 15.641 1 91.44 26 LEU B C 1
ATOM 1762 O O . LEU B 1 26 ? 5.387 30.078 16.344 1 91.44 26 LEU B O 1
ATOM 1766 N N . PRO B 1 27 ? 6.887 29.703 14.734 1 94.88 27 PRO B N 1
ATOM 1767 C CA . PRO B 1 27 ? 6.375 28.344 14.555 1 94.88 27 PRO B CA 1
ATOM 1768 C C . PRO B 1 27 ? 6.676 27.438 15.742 1 94.88 27 PRO B C 1
ATOM 1770 O O . PRO B 1 27 ? 7.828 27.359 16.188 1 94.88 27 PRO B O 1
ATOM 1773 N N . ILE B 1 28 ? 5.625 26.859 16.234 1 95.5 28 ILE B N 1
ATOM 1774 C CA . ILE B 1 28 ? 5.797 25.906 17.328 1 95.5 28 ILE B CA 1
ATOM 1775 C C . ILE B 1 28 ? 4.898 24.688 17.109 1 95.5 28 ILE B C 1
ATOM 1777 O O . ILE B 1 28 ? 3.832 24.797 16.5 1 95.5 28 ILE B O 1
ATOM 1781 N N . TRP B 1 29 ? 5.367 23.578 17.578 1 97.75 29 TRP B N 1
ATOM 1782 C CA . TRP B 1 29 ? 4.637 22.328 17.391 1 97.75 29 TRP B CA 1
ATOM 1783 C C . TRP B 1 29 ? 3.471 22.234 18.359 1 97.75 29 TRP B C 1
ATOM 1785 O O . TRP B 1 29 ? 2.355 21.875 17.969 1 97.75 29 TRP B O 1
ATOM 1795 N N . THR B 1 30 ? 3.787 22.469 19.625 1 95.62 30 THR B N 1
ATOM 1796 C CA . THR B 1 30 ? 2.764 22.312 20.656 1 95.62 30 THR B CA 1
ATOM 1797 C C . THR B 1 30 ? 1.767 23.469 20.594 1 95.62 30 THR B C 1
ATOM 1799 O O . THR B 1 30 ? 2.148 24.625 20.734 1 95.62 30 THR B O 1
ATOM 1802 N N . ILE B 1 31 ? 0.504 23.109 20.312 1 95.56 31 ILE B N 1
ATOM 1803 C CA . ILE B 1 31 ? -0.526 24.141 20.141 1 95.56 31 ILE B CA 1
ATOM 1804 C C . ILE B 1 31 ? -1.684 23.859 21.109 1 95.56 31 ILE B C 1
ATOM 1806 O O . ILE B 1 31 ? -2.102 22.719 21.266 1 95.56 31 ILE B O 1
ATOM 1810 N N . ASP B 1 32 ? -2.131 24.938 21.734 1 96.69 32 ASP B N 1
ATOM 1811 C CA . ASP B 1 32 ? -3.406 24.859 22.438 1 96.69 32 ASP B CA 1
ATOM 1812 C C . ASP B 1 32 ? -4.578 24.906 21.469 1 96.69 32 ASP B C 1
ATOM 1814 O O . ASP B 1 32 ? -5 25.984 21.031 1 96.69 32 ASP B O 1
ATOM 1818 N N . GLN B 1 33 ? -5.133 23.75 21.219 1 97.38 33 GLN B N 1
ATOM 1819 C CA . GLN B 1 33 ? -6.156 23.625 20.188 1 97.38 33 GLN B CA 1
ATOM 1820 C C . GLN B 1 33 ? -7.395 24.438 20.531 1 97.38 33 GLN B C 1
ATOM 1822 O O . GLN B 1 33 ? -8.016 25.047 19.656 1 97.38 33 GLN B O 1
ATOM 1827 N N . SER B 1 34 ? -7.781 24.438 21.766 1 97.62 34 SER B N 1
ATOM 1828 C CA . SER B 1 34 ? -8.969 25.172 22.203 1 97.62 34 SER B CA 1
ATOM 1829 C C . SER B 1 34 ? -8.781 26.672 22.031 1 97.62 34 SER B C 1
ATOM 1831 O O . SER B 1 34 ? -9.68 27.359 21.531 1 97.62 34 SER B O 1
ATOM 1833 N N . ARG B 1 35 ? -7.641 27.141 22.375 1 97.56 35 ARG B N 1
ATOM 1834 C CA . ARG B 1 35 ? -7.34 28.562 22.219 1 97.56 35 ARG B CA 1
ATOM 1835 C C . ARG B 1 35 ? -7.312 28.953 20.75 1 97.56 35 ARG B C 1
ATOM 1837 O O . ARG B 1 35 ? -7.844 30 20.375 1 97.56 35 ARG B O 1
ATOM 1844 N N . LEU B 1 36 ? -6.703 28.156 19.922 1 97.88 36 LEU B N 1
ATOM 1845 C CA . LEU B 1 36 ? -6.645 28.422 18.484 1 97.88 36 LEU B CA 1
ATOM 1846 C C . LEU B 1 36 ? -8.039 28.469 17.875 1 97.88 36 LEU B C 1
ATOM 1848 O O . LEU B 1 36 ? -8.352 29.391 17.109 1 97.88 36 LEU B O 1
ATOM 1852 N N . ARG B 1 37 ? -8.852 27.5 18.219 1 97.75 37 ARG B N 1
ATOM 1853 C CA . ARG B 1 37 ? -10.211 27.453 17.703 1 97.75 37 ARG B CA 1
ATOM 1854 C C . ARG B 1 37 ? -11.008 28.688 18.125 1 97.75 37 ARG B C 1
ATOM 1856 O O . ARG B 1 37 ? -11.711 29.281 17.297 1 97.75 37 ARG B O 1
ATOM 1863 N N . LYS B 1 38 ? -10.922 29.094 19.391 1 97.19 38 LYS B N 1
ATOM 1864 C CA . LYS B 1 38 ? -11.625 30.266 19.906 1 97.19 38 LYS B CA 1
ATOM 1865 C C . LYS B 1 38 ? -11.211 31.531 19.156 1 97.19 38 LYS B C 1
ATOM 1867 O O . LYS B 1 38 ? -12.062 32.312 18.734 1 97.19 38 LYS B O 1
ATOM 1872 N N . GLU B 1 39 ? -9.914 31.625 18.984 1 96.88 39 GLU B N 1
ATOM 1873 C CA . GLU B 1 39 ? -9.422 32.812 18.297 1 96.88 39 GLU B CA 1
ATOM 1874 C C . GLU B 1 39 ? -9.852 32.812 16.828 1 96.88 39 GLU B C 1
ATOM 1876 O O . GLU B 1 39 ? -10.188 33.875 16.281 1 96.88 39 GLU B O 1
ATOM 1881 N N . TYR B 1 40 ? -9.781 31.703 16.203 1 96.25 40 TYR B N 1
ATOM 1882 C CA . TYR B 1 40 ? -10.234 31.547 14.828 1 96.25 40 TYR B CA 1
ATOM 1883 C C . TYR B 1 40 ? -11.68 32.031 14.68 1 96.25 40 TYR B C 1
ATOM 1885 O O . TYR B 1 40 ? -11.992 32.812 13.781 1 96.25 40 TYR B O 1
ATOM 1893 N N . ARG B 1 41 ? -12.547 31.609 15.562 1 95.44 41 ARG B N 1
ATOM 1894 C CA . ARG B 1 41 ? -13.961 31.969 15.5 1 95.44 41 ARG B CA 1
ATOM 1895 C C . ARG B 1 41 ? -14.156 33.469 15.703 1 95.44 41 ARG B C 1
ATOM 1897 O O . ARG B 1 41 ? -14.992 34.062 15.039 1 95.44 41 ARG B O 1
ATOM 1904 N N . GLN B 1 42 ? -13.461 34.031 16.641 1 94.19 42 GLN B N 1
ATOM 1905 C CA . GLN B 1 42 ? -13.531 35.469 16.906 1 94.19 42 GLN B CA 1
ATOM 1906 C C . GLN B 1 42 ? -13.117 36.281 15.68 1 94.19 42 GLN B C 1
ATOM 1908 O O . GLN B 1 42 ? -13.781 37.25 15.32 1 94.19 42 GLN B O 1
ATOM 1913 N N . LEU B 1 43 ? -12.039 35.812 15.047 1 92.25 43 LEU B N 1
ATOM 1914 C CA . LEU B 1 43 ? -11.523 36.531 13.875 1 92.25 43 LEU B CA 1
ATOM 1915 C C . LEU B 1 43 ? -12.469 36.375 12.688 1 92.25 43 LEU B C 1
ATOM 1917 O O . LEU B 1 43 ? -12.641 37.281 11.898 1 92.25 43 LEU B O 1
ATOM 1921 N N . GLN B 1 44 ? -13.031 35.188 12.586 1 88.44 44 GLN B N 1
ATOM 1922 C CA . GLN B 1 44 ? -13.992 34.938 11.516 1 88.44 44 GLN B CA 1
ATOM 1923 C C . GLN B 1 44 ? -15.227 35.812 11.672 1 88.44 44 GLN B C 1
ATOM 1925 O O . GLN B 1 44 ? -15.781 36.312 10.68 1 88.44 44 GLN B O 1
ATOM 1930 N N . ALA B 1 45 ? -15.648 35.969 12.914 1 86 45 ALA B N 1
ATOM 1931 C CA . ALA B 1 45 ? -16.828 36.781 13.203 1 86 45 ALA B CA 1
ATOM 1932 C C . ALA B 1 45 ? -16.562 38.25 12.883 1 86 45 ALA B C 1
ATOM 1934 O O . ALA B 1 45 ? -17.484 39 12.5 1 86 45 ALA B O 1
ATOM 1935 N N . GLN B 1 46 ? -15.375 38.656 13.109 1 82.69 46 GLN B N 1
ATOM 1936 C CA . GLN B 1 46 ? -15 40.031 12.844 1 82.69 46 GLN B CA 1
ATOM 1937 C C . GLN B 1 46 ? -14.945 40.312 11.352 1 82.69 46 GLN B C 1
ATOM 1939 O O . GLN B 1 46 ? -15.109 41.438 10.914 1 82.69 46 GLN B O 1
ATOM 1944 N N . HIS B 1 47 ? -14.484 39.375 10.672 1 70.88 47 HIS B N 1
ATOM 1945 C CA . HIS B 1 47 ? -14.445 39.531 9.219 1 70.88 47 HIS B CA 1
ATOM 1946 C C . HIS B 1 47 ? -15.82 39.344 8.602 1 70.88 47 HIS B C 1
ATOM 1948 O O . HIS B 1 47 ? -16.328 38.219 8.57 1 70.88 47 HIS B O 1
ATOM 1954 N N . HIS B 1 48 ? -16.875 40.188 8.898 1 59.12 48 HIS B N 1
ATOM 1955 C CA . HIS B 1 48 ? -18.266 40.188 8.469 1 59.12 48 HIS B CA 1
ATOM 1956 C C . HIS B 1 48 ? -18.391 39.844 6.988 1 59.12 48 HIS B C 1
ATOM 1958 O O . HIS B 1 48 ? -17.703 40.406 6.148 1 59.12 48 HIS B O 1
ATOM 1964 N N . PRO B 1 49 ? -19.125 38.656 6.66 1 55.91 49 PRO B N 1
ATOM 1965 C CA . PRO B 1 49 ? -19.406 38.344 5.262 1 55.91 49 PRO B CA 1
ATOM 1966 C C . PRO B 1 49 ? -19.828 39.562 4.457 1 55.91 49 PRO B C 1
ATOM 1968 O O . PRO B 1 49 ? -19.75 39.562 3.227 1 55.91 49 PRO B O 1
ATOM 1971 N N . ASP B 1 50 ? -20.438 40.5 5.164 1 54.41 50 ASP B N 1
ATOM 1972 C CA . ASP B 1 50 ? -20.984 41.625 4.395 1 54.41 50 ASP B CA 1
ATOM 1973 C C . ASP B 1 50 ? -19.859 42.469 3.766 1 54.41 50 ASP B C 1
ATOM 1975 O O . ASP B 1 50 ? -20.125 43.375 2.992 1 54.41 50 ASP B O 1
ATOM 1979 N N . MET B 1 51 ? -18.766 42.375 4.242 1 53.19 51 MET B N 1
ATOM 1980 C CA . MET B 1 51 ? -17.719 43.188 3.623 1 53.19 51 MET B CA 1
ATOM 1981 C C . MET B 1 51 ? -17.062 42.438 2.465 1 53.19 51 MET B C 1
ATOM 1983 O O . MET B 1 51 ? -16.656 41.281 2.617 1 53.19 51 MET B O 1
ATOM 1987 N N . ALA B 1 52 ? -17.234 42.844 1.202 1 54.69 52 ALA B N 1
ATOM 1988 C CA . ALA B 1 52 ? -17.188 42.25 -0.132 1 54.69 52 ALA B CA 1
ATOM 1989 C C . ALA B 1 52 ? -15.883 41.5 -0.333 1 54.69 52 ALA B C 1
ATOM 1991 O O . ALA B 1 52 ? -15.828 40.281 -0.105 1 54.69 52 ALA B O 1
ATOM 1992 N N . GLN B 1 53 ? -15.125 41.938 -1.295 1 54.56 53 GLN B N 1
ATOM 1993 C CA . GLN B 1 53 ? -14.094 41.281 -2.076 1 54.56 53 GLN B CA 1
ATOM 1994 C C . GLN B 1 53 ? -12.859 40.969 -1.222 1 54.56 53 GLN B C 1
ATOM 1996 O O . GLN B 1 53 ? -12.312 39.875 -1.264 1 54.56 53 GLN B O 1
ATOM 2001 N N . GLN B 1 54 ? -12.32 41.969 -0.521 1 54.5 54 GLN B N 1
ATOM 2002 C CA . GLN B 1 54 ? -11.117 41.844 0.289 1 54.5 54 GLN B CA 1
ATOM 2003 C C . GLN B 1 54 ? -11.344 40.906 1.479 1 54.5 54 GLN B C 1
ATOM 2005 O O . GLN B 1 54 ? -10.438 40.188 1.884 1 54.5 54 GLN B O 1
ATOM 2010 N N . GLY B 1 55 ? -12.594 40.812 1.965 1 56.88 55 GLY B N 1
ATOM 2011 C CA . GLY B 1 55 ? -13.016 40 3.074 1 56.88 55 GLY B CA 1
ATOM 2012 C C . GLY B 1 55 ? -12.961 38.5 2.758 1 56.88 55 GLY B C 1
ATOM 2013 O O . GLY B 1 55 ? -12.617 37.688 3.617 1 56.88 55 GLY B O 1
ATOM 2014 N N . SER B 1 56 ? -13.188 38.344 1.499 1 65.5 56 SER B N 1
ATOM 2015 C CA . SER B 1 56 ? -13.273 36.938 1.065 1 65.5 56 SER B CA 1
ATOM 2016 C C . SER B 1 56 ? -11.898 36.281 1.051 1 65.5 56 SER B C 1
ATOM 2018 O O . SER B 1 56 ? -11.742 35.156 1.506 1 65.5 56 SER B O 1
ATOM 2020 N N . GLU B 1 57 ? -10.953 37.094 0.623 1 70.81 57 GLU B N 1
ATOM 2021 C CA . GLU B 1 57 ? -9.602 36.562 0.542 1 70.81 57 GLU B CA 1
ATOM 2022 C C . GLU B 1 57 ? -9 36.344 1.931 1 70.81 57 GLU B C 1
ATOM 2024 O O . GLU B 1 57 ? -8.344 35.344 2.191 1 70.81 57 GLU B O 1
ATOM 2029 N N . GLN B 1 58 ? -9.25 37.312 2.758 1 73.62 58 GLN B N 1
ATOM 2030 C CA . GLN B 1 58 ? -8.734 37.219 4.121 1 73.62 58 GLN B CA 1
ATOM 2031 C C . GLN B 1 58 ? -9.367 36.031 4.867 1 73.62 58 GLN B C 1
ATOM 2033 O O . GLN B 1 58 ? -8.688 35.344 5.621 1 73.62 58 GLN B O 1
ATOM 2038 N N . SER B 1 59 ? -10.648 35.844 4.527 1 82 59 SER B N 1
ATOM 2039 C CA . SER B 1 59 ? -11.359 34.75 5.152 1 82 59 SER B CA 1
ATOM 2040 C C . SER B 1 59 ? -10.82 33.406 4.68 1 82 59 SER B C 1
ATOM 2042 O O . SER B 1 59 ? -10.648 32.469 5.477 1 82 59 SER B O 1
ATOM 2044 N N . SER B 1 60 ? -10.43 33.469 3.436 1 88.44 60 SER B N 1
ATOM 2045 C CA . SER B 1 60 ? -9.891 32.25 2.893 1 88.44 60 SER B CA 1
ATOM 2046 C C . SER B 1 60 ? -8.539 31.906 3.504 1 88.44 60 SER B C 1
ATOM 2048 O O . SER B 1 60 ? -8.273 30.75 3.848 1 88.44 60 SER B O 1
ATOM 2050 N N . THR B 1 61 ? -7.715 32.906 3.686 1 91.69 61 THR B N 1
ATOM 2051 C CA . THR B 1 61 ? -6.391 32.719 4.27 1 91.69 61 THR B CA 1
ATOM 2052 C C . THR B 1 61 ? -6.5 32.312 5.734 1 91.69 61 THR B C 1
ATOM 2054 O O . THR B 1 61 ? -5.762 31.422 6.188 1 91.69 61 THR B O 1
ATOM 2057 N N . LEU B 1 62 ? -7.41 32.938 6.426 1 93.25 62 LEU B N 1
ATOM 2058 C CA . LEU B 1 62 ? -7.633 32.594 7.828 1 93.25 62 LEU B CA 1
ATOM 2059 C C . LEU B 1 62 ? -8.086 31.156 7.98 1 93.25 62 LEU B C 1
ATOM 2061 O O . LEU B 1 62 ? -7.59 30.438 8.852 1 93.25 62 LEU B O 1
ATOM 2065 N N . ASN B 1 63 ? -9 30.781 7.098 1 94.44 63 ASN B N 1
ATOM 2066 C CA . ASN B 1 63 ? -9.469 29.406 7.098 1 94.44 63 ASN B CA 1
ATOM 2067 C C . ASN B 1 63 ? -8.328 28.422 6.805 1 94.44 63 ASN B C 1
ATOM 2069 O O . ASN B 1 63 ? -8.18 27.406 7.488 1 94.44 63 ASN B O 1
ATOM 2073 N N . GLN B 1 64 ? -7.527 28.75 5.859 1 96.31 64 GLN B N 1
ATOM 2074 C CA . GLN B 1 64 ? -6.387 27.906 5.5 1 96.31 64 GLN B CA 1
ATOM 2075 C C . GLN B 1 64 ? -5.398 27.797 6.66 1 96.31 64 GLN B C 1
ATOM 2077 O O . GLN B 1 64 ? -4.906 26.719 6.961 1 96.31 64 GLN B O 1
ATOM 2082 N N . ALA B 1 65 ? -5.199 28.875 7.277 1 96.75 65 ALA B N 1
ATOM 2083 C CA . ALA B 1 65 ? -4.258 28.906 8.398 1 96.75 65 ALA B CA 1
ATOM 2084 C C . ALA B 1 65 ? -4.75 28.047 9.555 1 96.75 65 ALA B C 1
ATOM 2086 O O . ALA B 1 65 ? -3.996 27.234 10.094 1 96.75 65 ALA B O 1
ATOM 2087 N N . TYR B 1 66 ? -6.02 28.188 9.844 1 97.38 66 TYR B N 1
ATOM 2088 C CA . TYR B 1 66 ? -6.598 27.422 10.945 1 97.38 66 TYR B CA 1
ATOM 2089 C C . TYR B 1 66 ? -6.539 25.938 10.656 1 97.38 66 TYR B C 1
ATOM 2091 O O . TYR B 1 66 ? -6.082 25.141 11.492 1 97.38 66 TYR B O 1
ATOM 2099 N N . HIS B 1 67 ? -6.887 25.531 9.453 1 97.81 67 HIS B N 1
ATOM 2100 C CA . HIS B 1 67 ? -6.934 24.109 9.094 1 97.81 67 HIS B CA 1
ATOM 2101 C C . HIS B 1 67 ? -5.531 23.516 8.992 1 97.81 67 HIS B C 1
ATOM 2103 O O . HIS B 1 67 ? -5.328 22.344 9.289 1 97.81 67 HIS B O 1
ATOM 2109 N N . THR B 1 68 ? -4.629 24.297 8.656 1 98.25 68 THR B N 1
ATOM 2110 C CA . THR B 1 68 ? -3.246 23.844 8.586 1 98.25 68 THR B CA 1
ATOM 2111 C C . THR B 1 68 ? -2.672 23.641 9.984 1 98.25 68 THR B C 1
ATOM 2113 O O . THR B 1 68 ? -2.1 22.594 10.281 1 98.25 68 THR B O 1
ATOM 2116 N N . LEU B 1 69 ? -2.846 24.609 10.867 1 98.12 69 LEU B N 1
ATOM 2117 C CA . LEU B 1 69 ? -2.205 24.594 12.172 1 98.12 69 LEU B CA 1
ATOM 2118 C C . LEU B 1 69 ? -2.875 23.578 13.094 1 98.12 69 LEU B C 1
ATOM 2120 O O . LEU B 1 69 ? -2.217 22.969 13.945 1 98.12 69 LEU B O 1
ATOM 2124 N N . LYS B 1 70 ? -4.18 23.344 12.883 1 98.19 70 LYS B N 1
ATOM 2125 C CA . LYS B 1 70 ? -4.902 22.438 13.773 1 98.19 70 LYS B CA 1
ATOM 2126 C C . LYS B 1 70 ? -4.555 20.969 13.469 1 98.19 70 LYS B C 1
ATOM 2128 O O . LYS B 1 70 ? -4.691 20.109 14.336 1 98.19 70 LYS B O 1
ATOM 2133 N N . ASP B 1 71 ? -4.191 20.641 12.266 1 98.06 71 ASP B N 1
ATOM 2134 C CA . ASP B 1 71 ? -3.91 19.281 11.812 1 98.06 71 ASP B CA 1
ATOM 2135 C C . ASP B 1 71 ? -2.416 18.969 11.891 1 98.06 71 ASP B C 1
ATOM 2137 O O . ASP B 1 71 ? -1.604 19.625 11.234 1 98.06 71 ASP B O 1
ATOM 2141 N N . PRO B 1 72 ? -2.088 17.938 12.633 1 98.56 72 PRO B N 1
ATOM 2142 C CA . PRO B 1 72 ? -0.667 17.672 12.859 1 98.56 72 PRO B CA 1
ATOM 2143 C C . PRO B 1 72 ? 0.108 17.438 11.57 1 98.56 72 PRO B C 1
ATOM 2145 O O . PRO B 1 72 ? 1.247 17.891 11.438 1 98.56 72 PRO B O 1
ATOM 2148 N N . LEU B 1 73 ? -0.444 16.688 10.641 1 98.62 73 LEU B N 1
ATOM 2149 C CA . LEU B 1 73 ? 0.253 16.438 9.391 1 98.62 73 LEU B CA 1
ATOM 2150 C C . LEU B 1 73 ? 0.475 17.734 8.617 1 98.62 73 LEU B C 1
ATOM 2152 O O . LEU B 1 73 ? 1.604 18.047 8.227 1 98.62 73 LEU B O 1
ATOM 2156 N N . ARG B 1 74 ? -0.525 18.484 8.469 1 98.5 74 ARG B N 1
ATOM 2157 C CA . ARG B 1 74 ? -0.427 19.75 7.754 1 98.5 74 ARG B CA 1
ATOM 2158 C C . ARG B 1 74 ? 0.479 20.734 8.492 1 98.5 74 ARG B C 1
ATOM 2160 O O . ARG B 1 74 ? 1.239 21.484 7.875 1 98.5 74 ARG B O 1
ATOM 2167 N N . ARG B 1 75 ? 0.348 20.703 9.75 1 98.56 75 ARG B N 1
ATOM 2168 C CA . ARG B 1 75 ? 1.181 21.562 10.57 1 98.56 75 ARG B CA 1
ATOM 2169 C C . ARG B 1 75 ? 2.66 21.25 10.383 1 98.56 75 ARG B C 1
ATOM 2171 O O . ARG B 1 75 ? 3.475 22.141 10.164 1 98.56 75 ARG B O 1
ATOM 2178 N N . SER B 1 76 ? 2.973 20.016 10.422 1 98.75 76 SER B N 1
ATOM 2179 C CA . SER B 1 76 ? 4.363 19.609 10.242 1 98.75 76 SER B CA 1
ATOM 2180 C C . SER B 1 76 ? 4.871 19.984 8.852 1 98.75 76 SER B C 1
ATOM 2182 O O . SER B 1 76 ? 5.984 20.484 8.703 1 98.75 76 SER B O 1
ATOM 2184 N N . GLN B 1 77 ? 4.094 19.703 7.84 1 98.62 77 GLN B N 1
ATOM 2185 C CA . GLN B 1 77 ? 4.465 20.078 6.48 1 98.62 77 GLN B CA 1
ATOM 2186 C C . GLN B 1 77 ? 4.719 21.578 6.367 1 98.62 77 GLN B C 1
ATOM 2188 O O . GLN B 1 77 ? 5.695 22 5.746 1 98.62 77 GLN B O 1
ATOM 2193 N N . TYR B 1 78 ? 3.898 22.344 6.992 1 98.38 78 TYR B N 1
ATOM 2194 C CA . TYR B 1 78 ? 4.016 23.797 6.965 1 98.38 78 TYR B CA 1
ATOM 2195 C C . TYR B 1 78 ? 5.27 24.25 7.699 1 98.38 78 TYR B C 1
ATOM 2197 O O . TYR B 1 78 ? 6.012 25.109 7.199 1 98.38 78 TYR B O 1
ATOM 2205 N N . MET B 1 79 ? 5.477 23.719 8.789 1 98.19 79 MET B N 1
ATOM 2206 C CA . MET B 1 79 ? 6.637 24.094 9.594 1 98.19 79 MET B CA 1
ATOM 2207 C C . MET B 1 79 ? 7.938 23.781 8.859 1 98.19 79 MET B C 1
ATOM 2209 O O . MET B 1 79 ? 8.859 24.594 8.836 1 98.19 79 MET B O 1
ATOM 2213 N N . LEU B 1 80 ? 7.992 22.656 8.273 1 98.38 80 LEU B N 1
ATOM 2214 C CA . LEU B 1 80 ? 9.195 22.281 7.543 1 98.38 80 LEU B CA 1
ATOM 2215 C C . LEU B 1 80 ? 9.43 23.203 6.359 1 98.38 80 LEU B C 1
ATOM 2217 O O . LEU B 1 80 ? 10.57 23.547 6.051 1 98.38 80 LEU B O 1
ATOM 2221 N N . LYS B 1 81 ? 8.344 23.516 5.723 1 97.56 81 LYS B N 1
ATOM 2222 C CA . LYS B 1 81 ? 8.453 24.469 4.625 1 97.56 81 LYS B CA 1
ATOM 2223 C C . LYS B 1 81 ? 8.969 25.812 5.125 1 97.56 81 LYS B C 1
ATOM 2225 O O . LYS B 1 81 ? 9.867 26.406 4.516 1 97.56 81 LYS B O 1
ATOM 2230 N N . LEU B 1 82 ? 8.477 26.281 6.223 1 95.62 82 LEU B N 1
ATOM 2231 C CA . LEU B 1 82 ? 8.844 27.562 6.801 1 95.62 82 LEU B CA 1
ATOM 2232 C C . LEU B 1 82 ? 10.281 27.547 7.305 1 95.62 82 LEU B C 1
ATOM 2234 O O . LEU B 1 82 ? 11.039 28.484 7.047 1 95.62 82 LEU B O 1
ATOM 2238 N N . LEU B 1 83 ? 10.625 26.531 7.941 1 96 83 LEU B N 1
ATOM 2239 C CA . LEU B 1 83 ? 11.867 26.516 8.711 1 96 83 LEU B CA 1
ATOM 2240 C C . LEU B 1 83 ? 13.031 26.062 7.844 1 96 83 LEU B C 1
ATOM 2242 O O . LEU B 1 83 ? 14.172 26.469 8.07 1 96 83 LEU B O 1
ATOM 2246 N N . ARG B 1 84 ? 12.719 25.203 6.848 1 96.81 84 ARG B N 1
ATOM 2247 C CA . ARG B 1 84 ? 13.828 24.609 6.121 1 96.81 84 ARG B CA 1
ATOM 2248 C C . ARG B 1 84 ? 13.594 24.656 4.617 1 96.81 84 ARG B C 1
ATOM 2250 O O . ARG B 1 84 ? 14.398 24.141 3.84 1 96.81 84 ARG B O 1
ATOM 2257 N N . ASN B 1 85 ? 12.477 25.234 4.242 1 96.81 85 ASN B N 1
ATOM 2258 C CA . ASN B 1 85 ? 12.117 25.328 2.832 1 96.81 85 ASN B CA 1
ATOM 2259 C C . ASN B 1 85 ? 11.977 23.953 2.191 1 96.81 85 ASN B C 1
ATOM 2261 O O . ASN B 1 85 ? 12.375 23.766 1.042 1 96.81 85 ASN B O 1
ATOM 2265 N N . ILE B 1 86 ? 11.531 23.016 2.986 1 97.12 86 ILE B N 1
ATOM 2266 C CA . ILE B 1 86 ? 11.227 21.672 2.496 1 97.12 86 ILE B CA 1
ATOM 2267 C C . ILE B 1 86 ? 9.719 21.531 2.32 1 97.12 86 ILE B C 1
ATOM 2269 O O . ILE B 1 86 ? 8.969 21.5 3.301 1 97.12 86 ILE B O 1
ATOM 2273 N N . ASP B 1 87 ? 9.281 21.406 1.11 1 97.69 87 ASP B N 1
ATOM 2274 C CA . ASP B 1 87 ? 7.852 21.297 0.818 1 97.69 87 ASP B CA 1
ATOM 2275 C C . ASP B 1 87 ? 7.449 19.844 0.566 1 97.69 87 ASP B C 1
ATOM 2277 O O . ASP B 1 87 ? 7.547 19.359 -0.561 1 97.69 87 ASP B O 1
ATOM 2281 N N . LEU B 1 88 ? 6.973 19.203 1.563 1 97.19 88 LEU B N 1
ATOM 2282 C CA . LEU B 1 88 ? 6.633 17.781 1.502 1 97.19 88 LEU B CA 1
ATOM 2283 C C . LEU B 1 88 ? 5.273 17.578 0.843 1 97.19 88 LEU B C 1
ATOM 2285 O O . LEU B 1 88 ? 4.832 16.438 0.655 1 97.19 88 LEU B O 1
ATOM 2289 N N . THR B 1 89 ? 4.594 18.688 0.495 1 95.69 89 THR B N 1
ATOM 2290 C CA . THR B 1 89 ? 3.346 18.562 -0.25 1 95.69 89 THR B CA 1
ATOM 2291 C C . THR B 1 89 ? 3.623 18.281 -1.725 1 95.69 89 THR B C 1
ATOM 2293 O O . THR B 1 89 ? 2.721 17.875 -2.465 1 95.69 89 THR B O 1
ATOM 2296 N N . GLN B 1 90 ? 4.836 18.5 -2.045 1 93.88 90 GLN B N 1
ATOM 2297 C CA . GLN B 1 90 ? 5.262 18.172 -3.4 1 93.88 90 GLN B CA 1
ATOM 2298 C C . GLN B 1 90 ? 5.602 16.688 -3.523 1 93.88 90 GLN B C 1
ATOM 2300 O O . GLN B 1 90 ? 6.43 16.172 -2.773 1 93.88 90 GLN B O 1
ATOM 2305 N N . GLU B 1 91 ? 5.117 16.078 -4.512 1 90.25 91 GLU B N 1
ATOM 2306 C CA . GLU B 1 91 ? 5.242 14.641 -4.684 1 90.25 91 GLU B CA 1
ATOM 2307 C C . GLU B 1 91 ? 6.699 14.227 -4.852 1 90.25 91 GLU B C 1
ATOM 2309 O O . GLU B 1 91 ? 7.133 13.211 -4.293 1 90.25 91 GLU B O 1
ATOM 2314 N N . GLN B 1 92 ? 7.359 14.945 -5.637 1 90.94 92 GLN B N 1
ATOM 2315 C CA . GLN B 1 92 ? 8.758 14.617 -5.898 1 90.94 92 GLN B CA 1
ATOM 2316 C C . GLN B 1 92 ? 9.562 14.586 -4.605 1 90.94 92 GLN B C 1
ATOM 2318 O O . GLN B 1 92 ? 10.344 13.664 -4.375 1 90.94 92 GLN B O 1
ATOM 2323 N N . THR B 1 93 ? 9.359 15.547 -3.756 1 92.94 93 THR B N 1
ATOM 2324 C CA . THR B 1 93 ? 10.094 15.641 -2.498 1 92.94 93 THR B CA 1
ATOM 2325 C C . THR B 1 93 ? 9.711 14.5 -1.562 1 92.94 93 THR B C 1
ATOM 2327 O O . THR B 1 93 ? 10.586 13.828 -1.011 1 92.94 93 THR B O 1
ATOM 2330 N N . SER B 1 94 ? 8.477 14.266 -1.426 1 93.31 94 SER B N 1
ATOM 2331 C CA . SER B 1 94 ? 8.008 13.203 -0.545 1 93.31 94 SER B CA 1
ATOM 2332 C C . SER B 1 94 ? 8.461 11.836 -1.042 1 93.31 94 SER B C 1
ATOM 2334 O O . SER B 1 94 ? 8.812 10.969 -0.244 1 93.31 94 SER B O 1
ATOM 2336 N N . ASN B 1 95 ? 8.484 11.664 -2.338 1 91.44 95 ASN B N 1
ATOM 2337 C CA . ASN B 1 95 ? 8.891 10.391 -2.922 1 91.44 95 ASN B CA 1
ATOM 2338 C C . ASN B 1 95 ? 10.359 10.086 -2.639 1 91.44 95 ASN B C 1
ATOM 2340 O O . ASN B 1 95 ? 10.727 8.938 -2.391 1 91.44 95 ASN B O 1
ATOM 2344 N N . GLU B 1 96 ? 11.117 11.086 -2.719 1 92.31 96 GLU B N 1
ATOM 2345 C CA . GLU B 1 96 ? 12.531 10.914 -2.43 1 92.31 96 GLU B CA 1
ATOM 2346 C C . GLU B 1 96 ? 12.758 10.461 -0.988 1 92.31 96 GLU B C 1
ATOM 2348 O O . GLU B 1 96 ? 13.578 9.586 -0.726 1 92.31 96 GLU B O 1
ATOM 2353 N N . VAL B 1 97 ? 12.031 10.984 -0.128 1 92.31 97 VAL B N 1
ATOM 2354 C CA . VAL B 1 97 ? 12.133 10.625 1.282 1 92.31 97 VAL B CA 1
ATOM 2355 C C . VAL B 1 97 ? 11.625 9.195 1.494 1 92.31 97 VAL B C 1
ATOM 2357 O O . VAL B 1 97 ? 12.266 8.398 2.18 1 92.31 97 VAL B O 1
ATOM 2360 N N . THR B 1 98 ? 10.562 8.898 0.872 1 90.12 98 THR B N 1
ATOM 2361 C CA . THR B 1 98 ? 9.914 7.602 1.02 1 90.12 98 THR B CA 1
ATOM 2362 C C . THR B 1 98 ? 10.805 6.48 0.501 1 90.12 98 THR B C 1
ATOM 2364 O O . THR B 1 98 ? 10.883 5.41 1.109 1 90.12 98 THR B O 1
ATOM 2367 N N . THR B 1 99 ? 11.422 6.727 -0.6 1 90.88 99 THR B N 1
ATOM 2368 C CA . THR B 1 99 ? 12.242 5.691 -1.22 1 90.88 99 THR B CA 1
ATOM 2369 C C . THR B 1 99 ? 13.461 5.375 -0.354 1 90.88 99 THR B C 1
ATOM 2371 O O . THR B 1 99 ? 14.117 4.348 -0.544 1 90.88 99 THR B O 1
ATOM 2374 N N . SER B 1 100 ? 13.664 6.199 0.652 1 90.44 100 SER B N 1
ATOM 2375 C CA . SER B 1 100 ? 14.805 5.977 1.537 1 90.44 100 SER B CA 1
ATOM 2376 C C . SER B 1 100 ? 14.445 5 2.656 1 90.44 100 SER B C 1
ATOM 2378 O O . SER B 1 100 ? 15.328 4.52 3.369 1 90.44 100 SER B O 1
ATOM 2380 N N . ASP B 1 101 ? 13.188 4.66 2.783 1 92.69 101 ASP B N 1
ATOM 2381 C CA . ASP B 1 101 ? 12.75 3.727 3.816 1 92.69 101 ASP B CA 1
ATOM 2382 C C . ASP B 1 101 ? 11.773 2.693 3.246 1 92.69 101 ASP B C 1
ATOM 2384 O O . ASP B 1 101 ? 10.586 2.705 3.572 1 92.69 101 ASP B O 1
ATOM 2388 N N . PRO B 1 102 ? 12.289 1.754 2.576 1 92.19 102 PRO B N 1
ATOM 2389 C CA . PRO B 1 102 ? 11.422 0.762 1.934 1 92.19 102 PRO B CA 1
ATOM 2390 C C . PRO B 1 102 ? 10.68 -0.113 2.941 1 92.19 102 PRO B C 1
ATOM 2392 O O . PRO B 1 102 ? 9.594 -0.621 2.645 1 92.19 102 PRO B O 1
ATOM 2395 N N . GLN B 1 103 ? 11.266 -0.331 4.055 1 92.81 103 GLN B N 1
ATOM 2396 C CA . GLN B 1 103 ? 10.609 -1.14 5.078 1 92.81 103 GLN B CA 1
ATOM 2397 C C . GLN B 1 103 ? 9.297 -0.5 5.535 1 92.81 103 GLN B C 1
ATOM 2399 O O . GLN B 1 103 ? 8.32 -1.2 5.809 1 92.81 103 GLN B O 1
ATOM 2404 N N . LEU B 1 104 ? 9.289 0.765 5.621 1 94.69 104 LEU B N 1
ATOM 2405 C CA . LEU B 1 104 ? 8.062 1.473 5.953 1 94.69 104 LEU B CA 1
ATOM 2406 C C . LEU B 1 104 ? 6.996 1.239 4.887 1 94.69 104 LEU B C 1
ATOM 2408 O O . LEU B 1 104 ? 5.852 0.906 5.207 1 94.69 104 LEU B O 1
ATOM 2412 N N . LEU B 1 105 ? 7.379 1.368 3.697 1 93.88 105 LEU B N 1
ATOM 2413 C CA . LEU B 1 105 ? 6.449 1.184 2.59 1 93.88 105 LEU B CA 1
ATOM 2414 C C . LEU B 1 105 ? 5.875 -0.229 2.596 1 93.88 105 LEU B C 1
ATOM 2416 O O . LEU B 1 105 ? 4.668 -0.413 2.406 1 93.88 105 LEU B O 1
ATOM 2420 N N . LEU B 1 106 ? 6.758 -1.12 2.791 1 94.31 106 LEU B N 1
ATOM 2421 C CA . LEU B 1 106 ? 6.332 -2.516 2.834 1 94.31 106 LEU B CA 1
ATOM 2422 C C . LEU B 1 106 ? 5.32 -2.74 3.953 1 94.31 106 LEU B C 1
ATOM 2424 O O . LEU B 1 106 ? 4.305 -3.412 3.752 1 94.31 106 LEU B O 1
ATOM 2428 N N . LYS B 1 107 ? 5.582 -2.182 5.055 1 94.75 107 LYS B N 1
ATOM 2429 C CA . LYS B 1 107 ? 4.676 -2.324 6.191 1 94.75 107 LYS B CA 1
ATOM 2430 C C . LYS B 1 107 ? 3.301 -1.743 5.875 1 94.75 107 LYS B C 1
ATOM 2432 O O . LYS B 1 107 ? 2.275 -2.375 6.145 1 94.75 107 LYS B O 1
ATOM 2437 N N . VAL B 1 108 ? 3.258 -0.576 5.344 1 95.94 108 VAL B N 1
ATOM 2438 C CA . VAL B 1 108 ? 2.004 0.09 5.008 1 95.94 108 VAL B CA 1
ATOM 2439 C C . VAL B 1 108 ? 1.236 -0.74 3.98 1 95.94 108 VAL B C 1
ATOM 2441 O O . VAL B 1 108 ? 0.035 -0.974 4.137 1 95.94 108 VAL B O 1
ATOM 2444 N N . LEU B 1 109 ? 1.948 -1.175 3.006 1 93.88 109 LEU B N 1
ATOM 2445 C CA . LEU B 1 109 ? 1.337 -1.988 1.962 1 93.88 109 LEU B CA 1
ATOM 2446 C C . LEU B 1 109 ? 0.771 -3.281 2.541 1 93.88 109 LEU B C 1
ATOM 2448 O O . LEU B 1 109 ? -0.324 -3.707 2.168 1 93.88 109 LEU B O 1
ATOM 2452 N N . ASP B 1 110 ? 1.499 -3.896 3.426 1 93.81 110 ASP B N 1
ATOM 2453 C CA . ASP B 1 110 ? 1.044 -5.129 4.059 1 93.81 110 ASP B CA 1
ATOM 2454 C C . ASP B 1 110 ? -0.27 -4.91 4.809 1 93.81 110 ASP B C 1
ATOM 2456 O O . ASP B 1 110 ? -1.164 -5.758 4.762 1 93.81 110 ASP B O 1
ATOM 2460 N N . ILE B 1 111 ? -0.397 -3.834 5.422 1 94.5 111 ILE B N 1
ATOM 2461 C CA . ILE B 1 111 ? -1.613 -3.537 6.172 1 94.5 111 ILE B CA 1
ATOM 2462 C C . ILE B 1 111 ? -2.766 -3.277 5.203 1 94.5 111 ILE B C 1
ATOM 2464 O O . ILE B 1 111 ? -3.891 -3.729 5.43 1 94.5 111 ILE B O 1
ATOM 2468 N N . HIS B 1 112 ? -2.502 -2.549 4.125 1 91.31 112 HIS B N 1
ATOM 2469 C CA . HIS B 1 112 ? -3.506 -2.371 3.08 1 91.31 112 HIS B CA 1
ATOM 2470 C C . HIS B 1 112 ? -4.02 -3.715 2.574 1 91.31 112 HIS B C 1
ATOM 2472 O O . HIS B 1 112 ? -5.227 -3.904 2.418 1 91.31 112 HIS B O 1
ATOM 2478 N N . ASP B 1 113 ? -3.096 -4.594 2.336 1 90.31 113 ASP B N 1
ATOM 2479 C CA . ASP B 1 113 ? -3.443 -5.914 1.811 1 90.31 113 ASP B CA 1
ATOM 2480 C C . ASP B 1 113 ? -4.27 -6.707 2.822 1 90.31 113 ASP B C 1
ATOM 2482 O O . ASP B 1 113 ? -5.258 -7.344 2.459 1 90.31 113 ASP B O 1
ATOM 2486 N N . GLU B 1 114 ? -3.834 -6.629 3.992 1 90.44 114 GLU B N 1
ATOM 2487 C CA . GLU B 1 114 ? -4.578 -7.297 5.059 1 90.44 114 GLU B CA 1
ATOM 2488 C C . GLU B 1 114 ? -5.996 -6.75 5.172 1 90.44 114 GLU B C 1
ATOM 2490 O O . GLU B 1 114 ? -6.957 -7.512 5.262 1 90.44 114 GLU B O 1
ATOM 2495 N N . LEU B 1 115 ? -6.117 -5.484 5.117 1 89 115 LEU B N 1
ATOM 2496 C CA . LEU B 1 115 ? -7.406 -4.812 5.227 1 89 115 LEU B CA 1
ATOM 2497 C C . LEU B 1 115 ? -8.344 -5.238 4.105 1 89 115 LEU B C 1
ATOM 2499 O O . LEU B 1 115 ? -9.523 -5.492 4.34 1 89 115 LEU B O 1
ATOM 2503 N N . SER B 1 116 ? -7.797 -5.359 2.941 1 83.69 116 SER B N 1
ATOM 2504 C CA . SER B 1 116 ? -8.594 -5.68 1.763 1 83.69 116 SER B CA 1
ATOM 2505 C C . SER B 1 116 ? -9.141 -7.102 1.831 1 83.69 116 SER B C 1
ATOM 2507 O O . SER B 1 116 ? -10.109 -7.434 1.143 1 83.69 116 SER B O 1
ATOM 2509 N N . GLN B 1 117 ? -8.539 -7.914 2.67 1 83.75 117 GLN B N 1
ATOM 2510 C CA . GLN B 1 117 ? -8.922 -9.32 2.734 1 83.75 117 GLN B CA 1
ATOM 2511 C C . GLN B 1 117 ? -9.773 -9.602 3.971 1 83.75 117 GLN B C 1
ATOM 2513 O O . GLN B 1 117 ? -10.289 -10.711 4.137 1 83.75 117 GLN B O 1
ATOM 2518 N N . MET B 1 118 ? -9.922 -8.664 4.746 1 84.88 118 MET B N 1
ATOM 2519 C CA . MET B 1 118 ? -10.656 -8.852 5.996 1 84.88 118 MET B CA 1
ATOM 2520 C C . MET B 1 118 ? -12.156 -8.711 5.77 1 84.88 118 MET B C 1
ATOM 2522 O O . MET B 1 118 ? -12.594 -7.926 4.934 1 84.88 118 MET B O 1
ATOM 2526 N N . ASP B 1 119 ? -12.867 -9.547 6.539 1 83.19 119 ASP B N 1
ATOM 2527 C CA . ASP B 1 119 ? -14.32 -9.5 6.414 1 83.19 119 ASP B CA 1
ATOM 2528 C C . ASP B 1 119 ? -14.984 -9.344 7.777 1 83.19 119 ASP B C 1
ATOM 2530 O O . ASP B 1 119 ? -16.219 -9.406 7.887 1 83.19 119 ASP B O 1
ATOM 2534 N N . ASP B 1 120 ? -14.211 -9.125 8.695 1 88 120 ASP B N 1
ATOM 2535 C CA . ASP B 1 120 ? -14.789 -9.008 10.023 1 88 120 ASP B CA 1
ATOM 2536 C C . ASP B 1 120 ? -14.508 -7.633 10.625 1 88 120 ASP B C 1
ATOM 2538 O O . ASP B 1 120 ? -13.375 -7.145 10.57 1 88 120 ASP B O 1
ATOM 2542 N N . GLU B 1 121 ? -15.516 -7.191 11.211 1 88.5 121 GLU B N 1
ATOM 2543 C CA . GLU B 1 121 ? -15.469 -5.836 11.75 1 88.5 121 GLU B CA 1
ATOM 2544 C C . GLU B 1 121 ? -14.523 -5.746 12.945 1 88.5 121 GLU B C 1
ATOM 2546 O O . GLU B 1 121 ? -13.82 -4.746 13.117 1 88.5 121 GLU B O 1
ATOM 2551 N N . ALA B 1 122 ? -14.469 -6.805 13.68 1 92.44 122 ALA B N 1
ATOM 2552 C CA . ALA B 1 122 ? -13.617 -6.801 14.867 1 92.44 122 ALA B CA 1
ATOM 2553 C C . ALA B 1 122 ? -12.148 -6.684 14.492 1 92.44 122 ALA B C 1
ATOM 2555 O O . ALA B 1 122 ? -11.398 -5.918 15.117 1 92.44 122 ALA B O 1
ATOM 2556 N N . GLY B 1 123 ? -11.734 -7.383 13.484 1 92.81 123 GLY B N 1
ATOM 2557 C CA . GLY B 1 123 ? -10.367 -7.312 13.008 1 92.81 123 GLY B CA 1
ATOM 2558 C C . GLY B 1 123 ? -10 -5.953 12.438 1 92.81 123 GLY B C 1
ATOM 2559 O O . GLY B 1 123 ? -8.898 -5.453 12.664 1 92.81 123 GLY B O 1
ATOM 2560 N N . VAL B 1 124 ? -10.938 -5.402 11.758 1 92.69 124 VAL B N 1
ATOM 2561 C CA . VAL B 1 124 ? -10.711 -4.086 11.164 1 92.69 124 VAL B CA 1
ATOM 2562 C C . VAL B 1 124 ? -10.555 -3.043 12.266 1 92.69 124 VAL B C 1
ATOM 2564 O O . VAL B 1 124 ? -9.68 -2.176 12.188 1 92.69 124 VAL B O 1
ATOM 2567 N N . LYS B 1 125 ? -11.359 -3.15 13.328 1 94.12 125 LYS B N 1
ATOM 2568 C CA . LYS B 1 125 ? -11.289 -2.205 14.438 1 94.12 125 LYS B CA 1
ATOM 2569 C C . LYS B 1 125 ? -9.945 -2.303 15.156 1 94.12 125 LYS B C 1
ATOM 2571 O O . LYS B 1 125 ? -9.398 -1.291 15.602 1 94.12 125 LYS B O 1
ATOM 2576 N N . LEU B 1 126 ? -9.469 -3.523 15.195 1 95.75 126 LEU B N 1
ATOM 2577 C CA . LEU B 1 126 ? -8.172 -3.719 15.828 1 95.75 126 LEU B CA 1
ATOM 2578 C C . LEU B 1 126 ? -7.066 -3.059 15.016 1 95.75 126 LEU B C 1
ATOM 2580 O O . LEU B 1 126 ? -6.207 -2.371 15.57 1 95.75 126 LEU B O 1
ATOM 2584 N N . LEU B 1 127 ? -7.086 -3.234 13.711 1 95.62 127 LEU B N 1
ATOM 2585 C CA . LEU B 1 127 ? -6.105 -2.607 12.836 1 95.62 127 LEU B CA 1
ATOM 2586 C C . LEU B 1 127 ? -6.203 -1.088 12.906 1 95.62 127 LEU B C 1
ATOM 2588 O O . LEU B 1 127 ? -5.184 -0.393 12.883 1 95.62 127 LEU B O 1
ATOM 2592 N N . GLU B 1 128 ? -7.414 -0.616 13.023 1 96.06 128 GLU B N 1
ATOM 2593 C CA . GLU B 1 128 ? -7.648 0.821 13.125 1 96.06 128 GLU B CA 1
ATOM 2594 C C . GLU B 1 128 ? -7.051 1.387 14.414 1 96.06 128 GLU B C 1
ATOM 2596 O O . GLU B 1 128 ? -6.418 2.445 14.398 1 96.06 128 GLU B O 1
ATOM 2601 N N . LYS B 1 129 ? -7.273 0.635 15.477 1 97.56 129 LYS B N 1
ATOM 2602 C CA . LYS B 1 129 ? -6.715 1.056 16.75 1 97.56 129 LYS B CA 1
ATOM 2603 C C . LYS B 1 129 ? -5.191 1.108 16.703 1 97.56 129 LYS B C 1
ATOM 2605 O O . LYS B 1 129 ? -4.578 2.059 17.203 1 97.56 129 LYS B O 1
ATOM 2610 N N . GLN B 1 130 ? -4.637 0.108 16.062 1 97.81 130 GLN B N 1
ATOM 2611 C CA . GLN B 1 130 ? -3.188 0.076 15.906 1 97.81 130 GLN B CA 1
ATOM 2612 C C . GLN B 1 130 ? -2.695 1.262 15.086 1 97.81 130 GLN B C 1
ATOM 2614 O O . GLN B 1 130 ? -1.661 1.855 15.398 1 97.81 130 GLN B O 1
ATOM 2619 N N . ASN B 1 131 ? -3.404 1.563 14.086 1 98.19 131 ASN B N 1
ATOM 2620 C CA . ASN B 1 131 ? -3.041 2.697 13.242 1 98.19 131 ASN B CA 1
ATOM 2621 C C . ASN B 1 131 ? -3.117 4.012 14.008 1 98.19 131 ASN B C 1
ATOM 2623 O O . ASN B 1 131 ? -2.254 4.879 13.852 1 98.19 131 ASN B O 1
ATOM 2627 N N . LYS B 1 132 ? -4.129 4.184 14.875 1 98 132 LYS B N 1
ATOM 2628 C CA . LYS B 1 132 ? -4.277 5.379 15.703 1 98 132 LYS B CA 1
ATOM 2629 C C . LYS B 1 132 ? -3.109 5.527 16.672 1 98 132 LYS B C 1
ATOM 2631 O O . LYS B 1 132 ? -2.611 6.637 16.875 1 98 132 LYS B O 1
ATOM 2636 N N . GLU B 1 133 ? -2.691 4.418 17.188 1 98.44 133 GLU B N 1
ATOM 2637 C CA . GLU B 1 133 ? -1.55 4.43 18.094 1 98.44 133 GLU B CA 1
ATOM 2638 C C . GLU B 1 133 ? -0.274 4.855 17.375 1 98.44 133 GLU B C 1
ATOM 2640 O O . GLU B 1 133 ? 0.521 5.629 17.922 1 98.44 133 GLU B O 1
ATOM 2645 N N . ARG B 1 134 ? -0.055 4.375 16.156 1 98.25 134 ARG B N 1
ATOM 2646 C CA . ARG B 1 134 ? 1.093 4.793 15.359 1 98.25 134 ARG B CA 1
ATOM 2647 C C . ARG B 1 134 ? 1.083 6.301 15.133 1 98.25 134 ARG B C 1
ATOM 2649 O O . ARG B 1 134 ? 2.113 6.961 15.281 1 98.25 134 ARG B O 1
ATOM 2656 N N . ILE B 1 135 ? -0.068 6.816 14.805 1 98.56 135 ILE B N 1
ATOM 2657 C CA . ILE B 1 135 ? -0.216 8.242 14.523 1 98.56 135 ILE B CA 1
ATOM 2658 C C . ILE B 1 135 ? 0.121 9.047 15.781 1 98.56 135 ILE B C 1
ATOM 2660 O O . ILE B 1 135 ? 0.898 10.008 15.719 1 98.56 135 ILE B O 1
ATOM 2664 N N . GLN B 1 136 ? -0.363 8.633 16.922 1 98.44 136 GLN B N 1
ATOM 2665 C CA . GLN B 1 136 ? -0.108 9.32 18.188 1 98.44 136 GLN B CA 1
ATOM 2666 C C . GLN B 1 136 ? 1.377 9.297 18.531 1 98.44 136 GLN B C 1
ATOM 2668 O O . GLN B 1 136 ? 1.937 10.312 18.969 1 98.44 136 GLN B O 1
ATOM 2673 N N . ASP B 1 137 ? 1.937 8.156 18.344 1 98.69 137 ASP B N 1
ATOM 2674 C CA . ASP B 1 137 ? 3.363 8.016 18.625 1 98.69 137 ASP B CA 1
ATOM 2675 C C . ASP B 1 137 ? 4.188 8.945 17.75 1 98.69 137 ASP B C 1
ATOM 2677 O O . ASP B 1 137 ? 5.121 9.602 18.219 1 98.69 137 ASP B O 1
ATOM 2681 N N . ILE B 1 138 ? 3.848 9.023 16.469 1 98.75 138 ILE B N 1
ATOM 2682 C CA . ILE B 1 138 ? 4.582 9.867 15.531 1 98.75 138 ILE B CA 1
ATOM 2683 C C . ILE B 1 138 ? 4.402 11.336 15.914 1 98.75 138 ILE B C 1
ATOM 2685 O O . ILE B 1 138 ? 5.355 12.117 15.867 1 98.75 138 ILE B O 1
ATOM 2689 N N . GLU B 1 139 ? 3.209 11.695 16.297 1 98.69 139 GLU B N 1
ATOM 2690 C CA . GLU B 1 139 ? 2.961 13.07 16.719 1 98.69 139 GLU B CA 1
ATOM 2691 C C . GLU B 1 139 ? 3.826 13.445 17.922 1 98.69 139 GLU B C 1
ATOM 2693 O O . GLU B 1 139 ? 4.375 14.547 17.984 1 98.69 139 GLU B O 1
ATOM 2698 N N . ALA B 1 140 ? 3.949 12.516 18.875 1 98.56 140 ALA B N 1
ATOM 2699 C CA . ALA B 1 140 ? 4.801 12.742 20.047 1 98.56 140 ALA B CA 1
ATOM 2700 C C . ALA B 1 140 ? 6.266 12.883 19.625 1 98.56 140 ALA B C 1
ATOM 2702 O O . ALA B 1 140 ? 6.965 13.781 20.109 1 98.56 140 ALA B O 1
ATOM 2703 N N . GLN B 1 141 ? 6.676 12.062 18.75 1 98.75 141 GLN B N 1
ATOM 2704 C CA . GLN B 1 141 ? 8.055 12.109 18.266 1 98.75 141 GLN B CA 1
ATOM 2705 C C . GLN B 1 141 ? 8.328 13.414 17.516 1 98.75 141 GLN B C 1
ATOM 2707 O O . GLN B 1 141 ? 9.414 13.977 17.625 1 98.75 141 GLN B O 1
ATOM 2712 N N . LEU B 1 142 ? 7.363 13.836 16.734 1 98.81 142 LEU B N 1
ATOM 2713 C CA . LEU B 1 142 ? 7.512 15.102 16.031 1 98.81 142 LEU B CA 1
ATOM 2714 C C . LEU B 1 142 ? 7.707 16.25 17.016 1 98.81 142 LEU B C 1
ATOM 2716 O O . LEU B 1 142 ? 8.508 17.156 16.781 1 98.81 142 LEU B O 1
ATOM 2720 N N . GLY B 1 143 ? 6.945 16.188 18.109 1 98.38 143 GLY B N 1
ATOM 2721 C CA . GLY B 1 143 ? 7.152 17.172 19.156 1 98.38 143 GLY B CA 1
ATOM 2722 C C . GLY B 1 143 ? 8.586 17.234 19.641 1 98.38 143 GLY B C 1
ATOM 2723 O O . GLY B 1 143 ? 9.156 18.328 19.766 1 98.38 143 GLY B O 1
ATOM 2724 N N . GLN B 1 144 ? 9.148 16.109 19.844 1 98.44 144 GLN B N 1
ATOM 2725 C CA . GLN B 1 144 ? 10.531 16.031 20.297 1 98.44 144 GLN B CA 1
ATOM 2726 C C . GLN B 1 144 ? 11.492 16.531 19.234 1 98.44 144 GLN B C 1
ATOM 2728 O O . GLN B 1 144 ? 12.438 17.266 19.531 1 98.44 144 GLN B O 1
ATOM 2733 N N . CYS B 1 145 ? 11.234 16.156 17.953 1 98.62 145 CYS B N 1
ATOM 2734 C CA . CYS B 1 145 ? 12.094 16.578 16.859 1 98.62 145 CYS B CA 1
ATOM 2735 C C . CYS B 1 145 ? 12.133 18.094 16.734 1 98.62 145 CYS B C 1
ATOM 2737 O O . CYS B 1 145 ? 13.203 18.688 16.562 1 98.62 145 CYS B O 1
ATOM 2739 N N . TYR B 1 146 ? 11.031 18.703 16.828 1 98 146 TYR B N 1
ATOM 2740 C CA . TYR B 1 146 ? 10.977 20.156 16.672 1 98 146 TYR B CA 1
ATOM 2741 C C . TYR B 1 146 ? 11.594 20.859 17.875 1 98 146 TYR B C 1
ATOM 2743 O O . TYR B 1 146 ? 12.227 21.906 17.734 1 98 146 TYR B O 1
ATOM 2751 N N . ASN B 1 147 ? 11.383 20.281 19.078 1 96.94 147 ASN B N 1
ATOM 2752 C CA . ASN B 1 147 ? 12.039 20.828 20.266 1 96.94 147 ASN B CA 1
ATOM 2753 C C . ASN B 1 147 ? 13.555 20.766 20.141 1 96.94 147 ASN B C 1
ATOM 2755 O O . ASN B 1 147 ? 14.258 21.703 20.516 1 96.94 147 ASN B O 1
ATOM 2759 N N . ASP B 1 148 ? 14.031 19.719 19.578 1 97.75 148 ASP B N 1
ATOM 2760 C CA . ASP B 1 148 ? 15.469 19.5 19.469 1 97.75 148 ASP B CA 1
ATOM 2761 C C . ASP B 1 148 ? 16.016 20.047 18.156 1 97.75 148 ASP B C 1
ATOM 2763 O O . ASP B 1 148 ? 17.203 19.938 17.875 1 97.75 148 ASP B O 1
ATOM 2767 N N . LYS B 1 149 ? 15.156 20.547 17.312 1 97.56 149 LYS B N 1
ATOM 2768 C CA . LYS B 1 149 ? 15.484 21.078 16 1 97.56 149 LYS B CA 1
ATOM 2769 C C . LYS B 1 149 ? 16.094 20 15.109 1 97.56 149 LYS B C 1
ATOM 2771 O O . LYS B 1 149 ? 17.047 20.266 14.375 1 97.56 149 LYS B O 1
ATOM 2776 N N . ASP B 1 150 ? 15.703 18.828 15.312 1 98.38 150 ASP B N 1
ATOM 2777 C CA . ASP B 1 150 ? 16.062 17.719 14.438 1 98.38 150 ASP B CA 1
ATOM 2778 C C . ASP B 1 150 ? 15.133 17.641 13.234 1 98.38 150 ASP B C 1
ATOM 2780 O O . ASP B 1 150 ? 14.273 16.75 13.164 1 98.38 150 ASP B O 1
ATOM 2784 N N . TYR B 1 151 ? 15.367 18.422 12.266 1 98.19 151 TYR B N 1
ATOM 2785 C CA . TYR B 1 151 ? 14.453 18.578 11.148 1 98.19 151 TYR B CA 1
ATOM 2786 C C . TYR B 1 151 ? 14.57 17.406 10.18 1 98.19 151 TYR B C 1
ATOM 2788 O O . TYR B 1 151 ? 13.609 17.062 9.484 1 98.19 151 TYR B O 1
ATOM 2796 N N . ALA B 1 152 ? 15.773 16.828 10.203 1 97.5 152 ALA B N 1
ATOM 2797 C CA . ALA B 1 152 ? 15.93 15.648 9.359 1 97.5 152 ALA B CA 1
ATOM 2798 C C . ALA B 1 152 ? 14.984 14.531 9.797 1 97.5 152 ALA B C 1
ATOM 2800 O O . ALA B 1 152 ? 14.305 13.922 8.969 1 97.5 152 ALA B O 1
ATOM 2801 N N . ALA B 1 153 ? 14.938 14.32 11.062 1 98.12 153 ALA B N 1
ATOM 2802 C CA . ALA B 1 153 ? 14.023 13.32 11.609 1 98.12 153 ALA B CA 1
ATOM 2803 C C . ALA B 1 153 ? 12.57 13.734 11.422 1 98.12 153 ALA B C 1
ATOM 2805 O O . ALA B 1 153 ? 11.711 12.898 11.141 1 98.12 153 ALA B O 1
ATOM 2806 N N . ALA B 1 154 ? 12.289 15.023 11.523 1 98.69 154 ALA B N 1
ATOM 2807 C CA . ALA B 1 154 ? 10.938 15.531 11.352 1 98.69 154 ALA B CA 1
ATOM 2808 C C . ALA B 1 154 ? 10.43 15.266 9.938 1 98.69 154 ALA B C 1
ATOM 2810 O O . ALA B 1 154 ? 9.258 14.938 9.734 1 98.69 154 ALA B O 1
ATOM 2811 N N . VAL B 1 155 ? 11.336 15.406 9.008 1 98.44 155 VAL B N 1
ATOM 2812 C CA . VAL B 1 155 ? 10.984 15.164 7.613 1 98.44 155 VAL B CA 1
ATOM 2813 C C . VAL B 1 155 ? 10.523 13.719 7.441 1 98.44 155 VAL B C 1
ATOM 2815 O O . VAL B 1 155 ? 9.445 13.461 6.895 1 98.44 155 VAL B O 1
ATOM 2818 N N . LYS B 1 156 ? 11.297 12.805 7.961 1 97.94 156 LYS B N 1
ATOM 2819 C CA . LYS B 1 156 ? 10.977 11.383 7.828 1 97.94 156 LYS B CA 1
ATOM 2820 C C . LYS B 1 156 ? 9.672 11.047 8.531 1 97.94 156 LYS B C 1
ATOM 2822 O O . LYS B 1 156 ? 8.828 10.336 7.98 1 97.94 156 LYS B O 1
ATOM 2827 N N . LEU B 1 157 ? 9.484 11.555 9.695 1 98.5 157 LEU B N 1
ATOM 2828 C CA . LEU B 1 157 ? 8.289 11.273 10.477 1 98.5 157 LEU B CA 1
ATOM 2829 C C . LEU B 1 157 ? 7.055 11.891 9.828 1 98.5 157 LEU B C 1
ATOM 2831 O O . LEU B 1 157 ? 5.969 11.312 9.883 1 98.5 157 LEU B O 1
ATOM 2835 N N . THR B 1 158 ? 7.215 13.031 9.234 1 98.69 158 THR B N 1
ATOM 2836 C CA . THR B 1 158 ? 6.094 13.688 8.57 1 98.69 158 THR B CA 1
ATOM 2837 C C . THR B 1 158 ? 5.633 12.875 7.363 1 98.69 158 THR B C 1
ATOM 2839 O O . THR B 1 158 ? 4.434 12.703 7.148 1 98.69 158 THR B O 1
ATOM 2842 N N . VAL B 1 159 ? 6.574 12.406 6.656 1 97.38 159 VAL B N 1
ATOM 2843 C CA . VAL B 1 159 ? 6.238 11.57 5.512 1 97.38 159 VAL B CA 1
ATOM 2844 C C . VAL B 1 159 ? 5.543 10.297 5.992 1 97.38 159 VAL B C 1
ATOM 2846 O O . VAL B 1 159 ? 4.523 9.891 5.43 1 97.38 159 VAL B O 1
ATOM 2849 N N . GLU B 1 160 ? 6.105 9.656 6.977 1 97.56 160 GLU B N 1
ATOM 2850 C CA . GLU B 1 160 ? 5.492 8.469 7.551 1 97.56 160 GLU B CA 1
ATOM 2851 C C . GLU B 1 160 ? 4.066 8.75 8.023 1 97.56 160 GLU B C 1
ATOM 2853 O O . GLU B 1 160 ? 3.16 7.949 7.785 1 97.56 160 GLU B O 1
ATOM 2858 N N . LEU B 1 161 ? 3.867 9.844 8.664 1 98.31 161 LEU B N 1
ATOM 2859 C CA . LEU B 1 161 ? 2.561 10.234 9.18 1 98.31 161 LEU B CA 1
ATOM 2860 C C . LEU B 1 161 ? 1.529 10.289 8.055 1 98.31 161 LEU B C 1
ATOM 2862 O O . LEU B 1 161 ? 0.382 9.875 8.242 1 98.31 161 LEU B O 1
ATOM 2866 N N . LYS B 1 162 ? 1.942 10.812 6.973 1 96.75 162 LYS B N 1
ATOM 2867 C CA . LYS B 1 162 ? 1.043 10.906 5.828 1 96.75 162 LYS B CA 1
ATOM 2868 C C . LYS B 1 162 ? 0.504 9.539 5.434 1 96.75 162 LYS B C 1
ATOM 2870 O O . LYS B 1 162 ? -0.677 9.398 5.109 1 96.75 162 LYS B O 1
ATOM 2875 N N . TYR B 1 163 ? 1.331 8.5 5.457 1 96 163 TYR B N 1
ATOM 2876 C CA . TYR B 1 163 ? 0.905 7.152 5.09 1 96 163 TYR B CA 1
ATOM 2877 C C . TYR B 1 163 ? -0.118 6.613 6.078 1 96 163 TYR B C 1
ATOM 2879 O O . TYR B 1 163 ? -1.119 6.012 5.684 1 96 163 TYR B O 1
ATOM 2887 N N . TRP B 1 164 ? 0.141 6.84 7.293 1 97.5 164 TRP B N 1
ATOM 2888 C CA . TRP B 1 164 ? -0.783 6.344 8.305 1 97.5 164 TRP B CA 1
ATOM 2889 C C . TRP B 1 164 ? -2.094 7.125 8.281 1 97.5 164 TRP B C 1
ATOM 2891 O O . TRP B 1 164 ? -3.16 6.566 8.547 1 97.5 164 TRP B O 1
ATOM 2901 N N . TYR B 1 165 ? -2.021 8.414 7.969 1 96.62 165 TYR B N 1
ATOM 2902 C CA . TYR B 1 165 ? -3.225 9.211 7.785 1 96.62 165 TYR B CA 1
ATOM 2903 C C . TYR B 1 165 ? -4.078 8.664 6.648 1 96.62 165 TYR B C 1
ATOM 2905 O O . TYR B 1 165 ? -5.297 8.555 6.777 1 96.62 165 TYR B O 1
ATOM 2913 N N . ASN B 1 166 ? -3.414 8.352 5.566 1 93.75 166 ASN B N 1
ATOM 2914 C CA . ASN B 1 166 ? -4.133 7.797 4.426 1 93.75 166 ASN B CA 1
ATOM 2915 C C . ASN B 1 166 ? -4.789 6.465 4.773 1 93.75 166 ASN B C 1
ATOM 2917 O O . ASN B 1 166 ? -5.918 6.195 4.352 1 93.75 166 ASN B O 1
ATOM 2921 N N . LEU B 1 167 ? -4.074 5.684 5.492 1 94.62 167 LEU B N 1
ATOM 2922 C CA . LEU B 1 167 ? -4.625 4.398 5.918 1 94.62 167 LEU B CA 1
ATOM 2923 C C . LEU B 1 167 ? -5.832 4.602 6.828 1 94.62 167 LEU B C 1
ATOM 2925 O O . LEU B 1 167 ? -6.793 3.83 6.77 1 94.62 167 LEU B O 1
ATOM 2929 N N . ALA B 1 168 ? -5.809 5.613 7.676 1 94.81 168 ALA B N 1
ATOM 2930 C CA . ALA B 1 168 ? -6.93 5.934 8.555 1 94.81 168 ALA B CA 1
ATOM 2931 C C . ALA B 1 168 ? -8.203 6.191 7.746 1 94.81 168 ALA B C 1
ATOM 2933 O O . ALA B 1 168 ? -9.289 5.766 8.141 1 94.81 168 ALA B O 1
ATOM 2934 N N . LYS B 1 169 ? -8.055 6.824 6.656 1 90.25 169 LYS B N 1
ATOM 2935 C CA . LYS B 1 169 ? -9.195 7.074 5.781 1 90.25 169 LYS B CA 1
ATOM 2936 C C . LYS B 1 169 ? -9.758 5.77 5.219 1 90.25 169 LYS B C 1
ATOM 2938 O O . LYS B 1 169 ? -10.969 5.609 5.098 1 90.25 169 LYS B O 1
ATOM 2943 N N . ALA B 1 170 ? -8.844 4.895 4.93 1 87 170 ALA B N 1
ATOM 2944 C CA . ALA B 1 170 ? -9.25 3.604 4.383 1 87 170 ALA B CA 1
ATOM 2945 C C . ALA B 1 170 ? -10.055 2.803 5.402 1 87 170 ALA B C 1
ATOM 2947 O O . ALA B 1 170 ? -11 2.104 5.039 1 87 170 ALA B O 1
ATOM 2948 N N . PHE B 1 171 ? -9.672 2.902 6.605 1 88.94 171 PHE B N 1
ATOM 2949 C CA . PHE B 1 171 ? -10.422 2.225 7.66 1 88.94 171 PHE B CA 1
ATOM 2950 C C . PHE B 1 171 ? -11.852 2.754 7.734 1 88.94 171 PHE B C 1
ATOM 2952 O O . PHE B 1 171 ? -12.797 1.981 7.914 1 88.94 171 PHE B O 1
ATOM 2959 N N . LYS B 1 172 ? -12.008 4.008 7.613 1 83.56 172 LYS B N 1
ATOM 2960 C CA . LYS B 1 172 ? -13.312 4.652 7.703 1 83.56 172 LYS B CA 1
ATOM 2961 C C . LYS B 1 172 ? -14.211 4.234 6.543 1 83.56 172 LYS B C 1
ATOM 2963 O O . LYS B 1 172 ? -15.43 4.102 6.707 1 83.56 172 LYS B O 1
ATOM 2968 N N . ASP B 1 173 ? -13.641 3.971 5.457 1 79.88 173 ASP B N 1
ATOM 2969 C CA . ASP B 1 173 ? -14.406 3.676 4.246 1 79.88 173 ASP B CA 1
ATOM 2970 C C . ASP B 1 173 ? -14.617 2.172 4.082 1 79.88 173 ASP B C 1
ATOM 2972 O O . ASP B 1 173 ? -15.25 1.73 3.121 1 79.88 173 ASP B O 1
ATOM 2976 N N . TRP B 1 174 ? -14.086 1.423 5.023 1 79.38 174 TRP B N 1
ATOM 2977 C CA . TRP B 1 174 ? -14.195 -0.03 4.945 1 79.38 174 TRP B CA 1
ATOM 2978 C C . TRP B 1 174 ? -15.633 -0.48 5.199 1 79.38 174 TRP B C 1
ATOM 2980 O O . TRP B 1 174 ? -16.312 0.062 6.074 1 79.38 174 TRP B O 1
ATOM 2990 N N . ALA B 1 175 ? -16.312 -1.449 4.398 1 70.06 175 ALA B N 1
ATOM 2991 C CA . ALA B 1 175 ? -17.625 -2.039 4.57 1 70.06 175 ALA B CA 1
ATOM 2992 C C . ALA B 1 175 ? -17.562 -3.562 4.586 1 70.06 175 ALA B C 1
ATOM 2994 O O . ALA B 1 175 ? -16.797 -4.16 3.82 1 70.06 175 ALA B O 1
ATOM 2995 N N . PRO B 1 176 ? -18.281 -4.082 5.754 1 58.91 176 PRO B N 1
ATOM 2996 C CA . PRO B 1 176 ? -18.359 -5.543 5.828 1 58.91 176 PRO B CA 1
ATOM 2997 C C . PRO B 1 176 ? -19.062 -6.156 4.621 1 58.91 176 PRO B C 1
ATOM 2999 O O . PRO B 1 176 ? -19.969 -5.551 4.059 1 58.91 176 PRO B O 1
ATOM 3002 N N . GLY B 1 177 ? -18.875 -7.395 4.137 1 55.94 177 GLY B N 1
ATOM 3003 C CA . GLY B 1 177 ? -19.672 -8.32 3.361 1 55.94 177 GLY B CA 1
ATOM 3004 C C . GLY B 1 177 ? -19.734 -7.973 1.887 1 55.94 177 GLY B C 1
ATOM 3005 O O . GLY B 1 177 ? -20.547 -8.539 1.142 1 55.94 177 GLY B O 1
ATOM 3006 N N . LYS B 1 178 ? -19.609 -6.91 1.332 1 46.91 178 LYS B N 1
ATOM 3007 C CA . LYS B 1 178 ? -20.047 -7.023 -0.057 1 46.91 178 LYS B CA 1
ATOM 3008 C C . LYS B 1 178 ? -19.734 -8.406 -0.618 1 46.91 178 LYS B C 1
ATOM 3010 O O . LYS B 1 178 ? -18.688 -8.617 -1.238 1 46.91 178 LYS B O 1
ATOM 3015 N N . GLN B 1 179 ? -19.766 -9.516 0.215 1 41.81 179 GLN B N 1
ATOM 3016 C CA . GLN B 1 179 ? -19.875 -10.812 -0.447 1 41.81 179 GLN B CA 1
ATOM 3017 C C . GLN B 1 179 ? -20.875 -10.773 -1.586 1 41.81 179 GLN B C 1
ATOM 3019 O O . GLN B 1 179 ? -22.016 -10.32 -1.403 1 41.81 179 GLN B O 1
ATOM 3024 N N . LEU B 1 180 ? -20.516 -10.836 -2.762 1 37.41 180 LEU B N 1
ATOM 3025 C CA . LEU B 1 180 ? -21.406 -11.242 -3.832 1 37.41 180 LEU B CA 1
ATOM 3026 C C . LEU B 1 180 ? -22.359 -12.344 -3.359 1 37.41 180 LEU B C 1
ATOM 3028 O O . LEU B 1 180 ? -21.906 -13.312 -2.736 1 37.41 180 LEU B O 1
ATOM 3032 N N . GLU B 1 181 ? -23.547 -12.055 -2.879 1 36.09 181 GLU B N 1
ATOM 3033 C CA . GLU B 1 181 ? -24.625 -13.047 -2.922 1 36.09 181 GLU B CA 1
ATOM 3034 C C . GLU B 1 181 ? -24.5 -13.938 -4.152 1 36.09 181 GLU B C 1
ATOM 3036 O O . GLU B 1 181 ? -24.719 -13.484 -5.277 1 36.09 181 GLU B O 1
ATOM 3041 N N . MET B 1 182 ? -23.516 -14.68 -4.379 1 29 182 MET B N 1
ATOM 3042 C CA . MET B 1 182 ? -23.844 -15.805 -5.258 1 29 182 MET B CA 1
ATOM 3043 C C . MET B 1 182 ? -25.094 -16.531 -4.77 1 29 182 MET B C 1
ATOM 3045 O O . MET B 1 182 ? -25.062 -17.172 -3.713 1 29 182 MET B O 1
ATOM 3049 N N . ASN B 1 183 ? -26.266 -15.93 -4.867 1 25.66 183 ASN B N 1
ATOM 3050 C CA . ASN B 1 183 ? -27.469 -16.75 -4.961 1 25.66 183 ASN B CA 1
ATOM 3051 C C . ASN B 1 183 ? -27.234 -18 -5.793 1 25.66 183 ASN B C 1
ATOM 3053 O O . ASN B 1 183 ? -26.828 -17.922 -6.953 1 25.66 183 ASN B O 1
ATOM 3057 N N . HIS B 1 184 ? -26.859 -19.094 -5.254 1 23.09 184 HIS B N 1
ATOM 3058 C CA . HIS B 1 184 ? -27.453 -20.312 -5.816 1 23.09 184 HIS B CA 1
ATOM 3059 C C . HIS B 1 184 ? -28.969 -20.219 -5.82 1 23.09 184 HIS B C 1
ATOM 3061 O O . HIS B 1 184 ? -29.578 -19.641 -4.902 1 23.09 184 HIS B O 1
#

InterPro domains:
  IPR001623 DnaJ domain [PF00226] (32-78)
  IPR001623 DnaJ domain [PS50076] (13-82)
  IPR001623 DnaJ domain [SM00271] (12-74)
  IPR001623 DnaJ domain [cd06257] (29-71)
  IPR004640 Co-chaperone Hsc20 [PTHR14021] (12-174)
  IPR004640 Co-chaperone Hsc20 [TIGR00714] (29-178)
  IPR009073 Co-chaperone HscB, C-terminal oligomerisation domain [PF07743] (101-170)
  IPR036386 HscB, C-terminal domain superfamily [G3DSA:1.20.1280.20] (97-182)
  IPR036386 HscB, C-terminal domain superfamily [SSF47144] (93-177)
  IPR036869 Chaperone J-domain superfamily [G3DSA:1.10.287.110] (10-96)
  IPR036869 Chaperone J-domain superfamily [SSF46565] (29-81)